Protein AF-A0A1Z9TLM0-F1 (afdb_monomer)

Mean predicted aligned error: 3.8 Å

Secondary structure (DSSP, 8-state):
---SEEEEE-S-TTSTTB--HHHHHHHTTS--TTPEEEEEEES--HHHHHHHTTS--SEEEEES--HHHHHHHHHHHT-EEEEEEEESSHHHHGGGGGGTTT-SEEEEEES-TTS-----GGGTTT---SSEEEE-SS--TTS-GGGGTTT-SEE--SGGGEETTEE-HHHHHHHHHHHHHHHH--

Foldseek 3Di:
DADQEDEAADPDPVAPRHDDLVRLQVVLVPPSPNHFYEYEEEPDDPVSCVSCLPGRGQEYEYHDDFQVVLQCSCVVSVHAYADEFADADLVSVVSVVRNQVRHQEYEYEHPDPRDQAAHPLVSQLPDDDPHFYEYGHNDALPDPVLVCVSRGPHYDDDPNQDDPNHGDPVSVVSSVVVVVVSVVVD

pLDDT: mean 92.65, std 7.66, range [53.06, 98.75]

Solvent-accessible surface area (backbone atoms only — not comparable to full-atom values): 10733 Å² total; per-residue (Å²): 119,83,62,63,66,47,80,40,37,61,67,43,79,86,30,96,70,43,41,56,69,75,58,42,62,57,59,70,68,52,85,56,82,88,33,37,37,28,41,32,32,58,56,69,50,74,66,58,47,66,76,48,70,85,53,89,56,56,30,38,30,42,30,84,68,54,53,72,59,51,42,52,48,35,68,74,69,73,45,44,29,30,41,43,40,61,30,89,52,66,72,45,57,59,54,56,73,70,33,65,93,57,42,62,27,42,31,42,29,26,76,36,98,77,46,83,33,63,54,74,66,72,70,48,44,81,68,86,72,97,56,51,36,30,37,43,31,55,47,49,71,84,53,72,65,71,71,42,63,74,49,33,79,37,83,49,72,62,73,46,30,42,54,97,88,38,81,31,68,68,47,47,52,53,43,39,50,50,54,50,53,59,66,70,79,108

Nearest PDB structures (foldseek):
  1nsj-assembly1_A-2  TM=8.760E-01  e=1.129E-09  Thermotoga maritima
  1dl3-assembly2_B  TM=8.610E-01  e=8.712E-10  Thermotoga maritima
  1lbm-assembly1_A  TM=8.619E-01  e=8.987E-09  Thermotoga maritima
  3gak-assembly1_A  TM=6.951E-01  e=2.349E+00  Giardia duodenalis
  5huo-assembly2_H-2  TM=5.409E-01  e=3.466E+00  Streptococcus pyogenes GA06023

Sequence (186 aa):
YPPEFIGFISNYKKSNRYVEINKLKKLLRIDKKKSKYVCVLVKPTSEDLEMIKKLPFDYYQIYDLNENEIKKIKEKYKIKIIMAITVKNKEDVLKYLNYRDTADIFLFDSKGYEKSMSFDHNLIKNLRTDIDIMLAGNIQIDDELDNYKEITDIIDISGGLETSGLKDISKINIFLNKIKLINNET

Structure (mmCIF, N/CA/C/O backbone):
data_AF-A0A1Z9TLM0-F1
#
_entry.id   AF-A0A1Z9TLM0-F1
#
loop_
_atom_site.group_PDB
_atom_site.id
_atom_site.type_symbol
_atom_site.label_atom_id
_atom_site.label_alt_id
_atom_site.label_comp_id
_atom_site.label_asym_id
_atom_site.label_entity_id
_atom_site.label_seq_id
_atom_site.pdbx_PDB_ins_code
_atom_site.Cartn_x
_atom_site.Cartn_y
_atom_site.Cartn_z
_atom_site.occupancy
_atom_site.B_iso_or_equiv
_atom_site.auth_seq_id
_atom_site.auth_comp_id
_atom_site.auth_asym_id
_atom_site.auth_atom_id
_atom_site.pdbx_PDB_model_num
ATOM 1 N N . TYR A 1 1 ? -17.264 -11.627 -3.542 1.00 83.69 1 TYR A N 1
ATOM 2 C CA . TYR A 1 1 ? -17.135 -10.178 -3.292 1.00 83.69 1 TYR A CA 1
ATOM 3 C C . TYR A 1 1 ? -15.755 -9.771 -3.788 1.00 83.69 1 TYR A C 1
ATOM 5 O O . TYR A 1 1 ? -14.838 -10.522 -3.482 1.00 83.69 1 TYR A O 1
ATOM 13 N N . PRO A 1 2 ? -15.586 -8.762 -4.661 1.00 90.25 2 PRO A N 1
ATOM 14 C CA . PRO A 1 2 ? -14.263 -8.405 -5.177 1.00 90.25 2 PRO A CA 1
ATOM 15 C C . PRO A 1 2 ? -13.470 -7.570 -4.156 1.00 90.25 2 PRO A C 1
ATOM 17 O O . PRO A 1 2 ? -14.091 -6.851 -3.376 1.00 90.25 2 PRO A O 1
ATOM 20 N N . PRO A 1 3 ? -12.126 -7.621 -4.173 1.00 94.44 3 PRO A N 1
ATOM 21 C CA . PRO A 1 3 ? -11.314 -6.664 -3.430 1.00 94.44 3 PRO A CA 1
ATOM 22 C C . PRO A 1 3 ? -11.443 -5.267 -4.046 1.00 94.44 3 PRO A C 1
ATOM 24 O O . PRO A 1 3 ? -11.648 -5.134 -5.256 1.00 94.44 3 PRO A O 1
ATOM 27 N N . GLU A 1 4 ? -11.281 -4.222 -3.243 1.00 96.25 4 GLU A N 1
ATOM 28 C CA . GLU A 1 4 ? -11.266 -2.850 -3.755 1.00 96.25 4 GLU A CA 1
ATOM 29 C C . GLU A 1 4 ? -9.928 -2.496 -4.409 1.00 96.25 4 GLU A C 1
ATOM 31 O O . GLU A 1 4 ? -9.912 -1.898 -5.481 1.00 96.25 4 GLU A O 1
ATOM 36 N N . PHE A 1 5 ? -8.814 -2.956 -3.840 1.00 98.12 5 PHE A N 1
ATOM 37 C CA . PHE A 1 5 ? -7.464 -2.729 -4.354 1.00 98.12 5 PHE A CA 1
ATOM 38 C C . PHE A 1 5 ? -6.759 -4.054 -4.662 1.00 98.12 5 PHE A C 1
ATOM 40 O O . PHE A 1 5 ? -6.970 -5.064 -3.993 1.00 98.12 5 PHE A O 1
ATOM 47 N N . ILE A 1 6 ? -5.908 -4.058 -5.689 1.00 97.75 6 ILE A N 1
ATOM 48 C CA . ILE A 1 6 ? -5.024 -5.177 -6.032 1.00 97.75 6 ILE A CA 1
ATOM 49 C C . ILE A 1 6 ? -3.614 -4.619 -6.247 1.00 97.75 6 ILE A C 1
ATOM 51 O O . ILE A 1 6 ? -3.373 -3.873 -7.200 1.00 97.75 6 ILE A O 1
ATOM 55 N N . GLY A 1 7 ? -2.692 -4.984 -5.355 1.00 97.56 7 GLY A N 1
ATOM 56 C CA . GLY A 1 7 ? -1.307 -4.513 -5.353 1.00 97.56 7 GLY A CA 1
ATOM 57 C C . GLY A 1 7 ? -0.343 -5.377 -6.168 1.00 97.56 7 GLY A C 1
ATOM 58 O O . GLY A 1 7 ? -0.386 -6.606 -6.119 1.00 97.56 7 GLY A O 1
ATOM 59 N N . PHE A 1 8 ? 0.577 -4.721 -6.878 1.00 97.69 8 PHE A N 1
ATOM 60 C CA . PHE A 1 8 ? 1.653 -5.351 -7.644 1.00 97.69 8 PHE A CA 1
ATOM 61 C C . PHE A 1 8 ? 3.015 -4.764 -7.255 1.00 97.69 8 PHE A C 1
ATOM 63 O O . PHE A 1 8 ? 3.313 -3.610 -7.570 1.00 97.69 8 PHE A O 1
ATOM 70 N N . ILE A 1 9 ? 3.875 -5.562 -6.617 1.00 96.38 9 ILE A N 1
ATOM 71 C CA . ILE A 1 9 ? 5.242 -5.149 -6.255 1.00 96.38 9 ILE A CA 1
ATOM 72 C C . ILE A 1 9 ? 6.111 -5.139 -7.510 1.00 96.38 9 ILE A C 1
ATOM 74 O O . ILE A 1 9 ? 6.434 -6.193 -8.056 1.00 96.38 9 ILE A O 1
ATOM 78 N N . SER A 1 10 ? 6.475 -3.939 -7.968 1.00 95.94 10 SER A N 1
ATOM 79 C CA . SER A 1 10 ? 6.933 -3.742 -9.353 1.00 95.94 10 SER A CA 1
ATOM 80 C C . SER A 1 10 ? 8.386 -3.284 -9.499 1.00 95.94 10 SER A C 1
ATOM 82 O O . SER A 1 10 ? 8.931 -3.395 -10.596 1.00 95.94 10 SER A O 1
ATOM 84 N N . ASN A 1 11 ? 9.051 -2.834 -8.427 1.00 95.75 11 ASN A N 1
ATOM 85 C CA . ASN A 1 11 ? 10.478 -2.462 -8.467 1.00 95.75 11 ASN A CA 1
ATOM 86 C C . ASN A 1 11 ? 11.337 -3.068 -7.334 1.00 95.75 11 ASN A C 1
ATOM 88 O O . ASN A 1 11 ? 12.554 -2.898 -7.321 1.00 95.75 11 ASN A O 1
ATOM 92 N N . TYR A 1 12 ? 10.742 -3.821 -6.402 1.00 94.56 12 TYR A N 1
ATOM 93 C CA . TYR A 1 12 ? 11.458 -4.375 -5.250 1.00 94.56 12 TYR A CA 1
ATOM 94 C C . TYR A 1 12 ? 11.769 -5.870 -5.411 1.00 94.56 12 TYR A C 1
ATOM 96 O O . TYR A 1 12 ? 11.071 -6.733 -4.880 1.00 94.56 12 TYR A O 1
ATOM 104 N N . LYS A 1 13 ? 12.855 -6.183 -6.133 1.00 93.62 13 LYS A N 1
ATOM 105 C CA . LYS A 1 13 ? 13.269 -7.563 -6.484 1.00 93.62 13 LYS A CA 1
ATOM 106 C C . LYS A 1 13 ? 13.568 -8.483 -5.294 1.00 93.62 13 LYS A C 1
ATOM 108 O O . LYS A 1 13 ? 13.587 -9.694 -5.463 1.00 93.62 13 LYS A O 1
ATOM 113 N N . LYS A 1 14 ? 13.826 -7.923 -4.106 1.00 91.62 14 LYS A N 1
ATOM 114 C CA . LYS A 1 14 ? 14.069 -8.700 -2.876 1.00 91.62 14 LYS A CA 1
ATOM 115 C C . LYS A 1 14 ? 12.798 -9.360 -2.334 1.00 91.62 14 LYS A C 1
ATOM 117 O O . LYS A 1 14 ? 12.896 -10.297 -1.551 1.00 91.62 14 LYS A O 1
ATOM 122 N N . SER A 1 15 ? 11.618 -8.878 -2.726 1.00 90.75 15 SER A N 1
ATOM 123 C CA . SER A 1 15 ? 10.356 -9.495 -2.325 1.00 90.75 15 SER A CA 1
ATOM 124 C C . SER A 1 15 ? 10.066 -10.740 -3.157 1.00 90.75 15 SER A C 1
ATOM 126 O O . SER A 1 15 ? 10.076 -10.689 -4.385 1.00 90.75 15 SER A O 1
ATOM 128 N N . ASN A 1 16 ? 9.664 -11.824 -2.492 1.00 90.06 16 ASN A N 1
ATOM 129 C CA . ASN A 1 16 ? 9.161 -13.041 -3.145 1.00 90.06 16 ASN A CA 1
ATOM 130 C C . ASN A 1 16 ? 7.888 -12.796 -3.979 1.00 90.06 16 ASN A C 1
ATOM 132 O O . ASN A 1 16 ? 7.501 -13.630 -4.792 1.00 90.06 16 ASN A O 1
ATOM 136 N N . ARG A 1 17 ? 7.229 -11.649 -3.773 1.00 92.81 17 ARG A N 1
ATOM 137 C CA . ARG A 1 17 ? 6.012 -11.223 -4.476 1.00 92.81 17 ARG A CA 1
ATOM 138 C C . ARG A 1 17 ? 6.306 -10.269 -5.637 1.00 92.81 17 ARG A C 1
ATOM 140 O O . ARG A 1 17 ? 5.370 -9.752 -6.244 1.00 92.81 17 ARG A O 1
ATOM 147 N N . TYR A 1 18 ? 7.582 -10.006 -5.926 1.00 95.31 18 TYR A N 1
ATOM 148 C CA . TYR A 1 18 ? 7.989 -9.177 -7.053 1.00 95.31 18 TYR A CA 1
ATOM 149 C C . TYR A 1 18 ? 7.427 -9.723 -8.371 1.00 95.3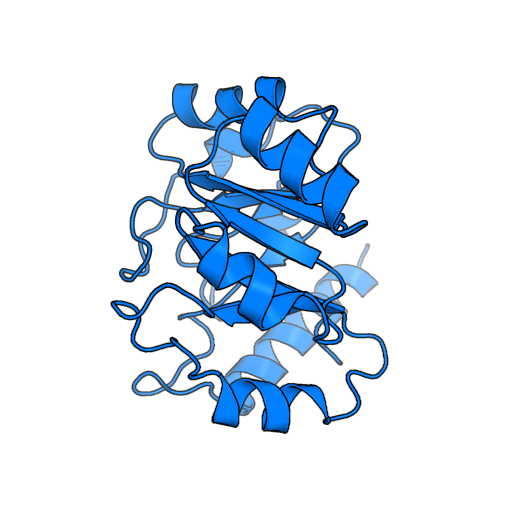1 18 TYR A C 1
ATOM 151 O O . TYR A 1 18 ? 7.506 -10.919 -8.661 1.00 95.31 18 TYR A O 1
ATOM 159 N N . VAL A 1 19 ? 6.867 -8.830 -9.187 1.00 95.69 19 VAL A N 1
ATOM 160 C CA . VAL A 1 19 ? 6.308 -9.169 -10.494 1.00 95.69 19 VAL A CA 1
ATOM 161 C C . VAL A 1 19 ? 7.150 -8.523 -11.586 1.00 95.69 19 VAL A C 1
ATOM 163 O O . VAL A 1 19 ? 7.164 -7.306 -11.748 1.00 95.69 19 VAL A O 1
ATOM 166 N N . GLU A 1 20 ? 7.815 -9.350 -12.390 1.00 96.19 20 GLU A N 1
ATOM 167 C CA . GLU A 1 20 ? 8.564 -8.874 -13.553 1.00 96.19 20 GLU A CA 1
ATOM 168 C C . GLU A 1 20 ? 7.670 -8.163 -14.575 1.00 96.19 20 GLU A C 1
ATOM 170 O O . GLU A 1 20 ? 6.532 -8.569 -14.820 1.00 96.19 20 GLU A O 1
ATOM 175 N N . ILE A 1 21 ? 8.224 -7.164 -15.267 1.00 95.12 21 ILE A N 1
ATOM 176 C CA . ILE A 1 21 ? 7.489 -6.279 -16.182 1.00 95.12 21 ILE A CA 1
ATOM 177 C C . ILE A 1 21 ? 6.672 -7.017 -17.256 1.00 95.12 21 ILE A C 1
ATOM 179 O O . ILE A 1 21 ? 5.550 -6.620 -17.574 1.00 95.12 21 ILE A O 1
ATOM 183 N N . ASN A 1 22 ? 7.191 -8.118 -17.806 1.00 96.00 22 ASN A N 1
ATOM 184 C CA . ASN A 1 22 ? 6.488 -8.893 -18.830 1.00 96.00 22 ASN A CA 1
ATOM 185 C C . ASN A 1 22 ? 5.283 -9.646 -18.253 1.00 96.00 22 ASN A C 1
ATOM 187 O O . ASN A 1 22 ? 4.236 -9.723 -18.897 1.00 96.00 22 ASN A O 1
ATOM 191 N N . LYS A 1 23 ? 5.410 -10.174 -17.030 1.00 96.81 23 LYS A N 1
ATOM 192 C CA . LYS A 1 23 ? 4.306 -10.808 -16.302 1.00 96.81 23 LYS A CA 1
ATOM 193 C C . LYS A 1 23 ? 3.294 -9.760 -15.847 1.00 96.81 23 LYS A C 1
ATOM 195 O O . LYS A 1 23 ? 2.097 -9.959 -16.033 1.00 96.81 23 LYS A O 1
ATOM 200 N N . LEU A 1 24 ? 3.773 -8.620 -15.357 1.00 96.94 24 LEU A N 1
ATOM 201 C CA . LEU A 1 24 ? 2.957 -7.485 -14.944 1.00 96.94 24 LEU A CA 1
ATOM 202 C C . LEU A 1 24 ? 2.054 -7.007 -16.089 1.00 96.94 24 LEU A C 1
ATOM 204 O O . LEU A 1 24 ? 0.839 -6.963 -15.937 1.00 96.94 24 LEU A O 1
ATOM 208 N N . LYS A 1 25 ? 2.617 -6.778 -17.283 1.00 96.69 25 LYS A N 1
ATOM 209 C CA . LYS A 1 25 ? 1.853 -6.407 -18.489 1.00 96.69 25 LYS A CA 1
ATOM 210 C C . LYS A 1 25 ? 0.765 -7.415 -18.861 1.00 96.69 25 LYS A C 1
ATOM 212 O O . LYS A 1 25 ? -0.252 -7.012 -19.413 1.00 96.6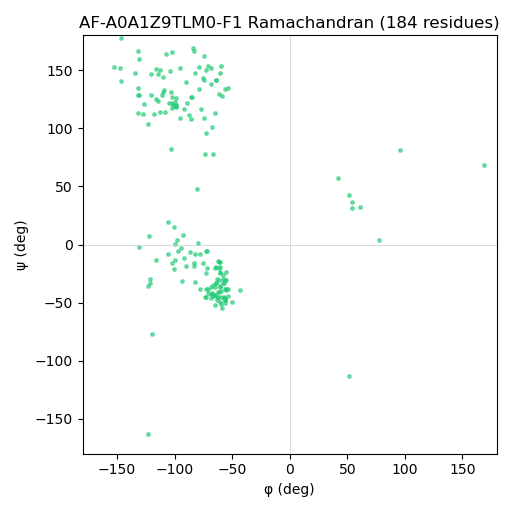9 25 LYS A O 1
ATOM 217 N N . LYS A 1 26 ? 0.971 -8.713 -18.607 1.00 97.50 26 LYS A N 1
ATOM 218 C CA . LYS A 1 26 ? -0.050 -9.745 -18.849 1.00 97.50 26 LYS A CA 1
ATOM 219 C C . LYS A 1 26 ? -1.164 -9.675 -17.807 1.00 97.50 26 LYS A C 1
ATOM 221 O O . LYS A 1 26 ? -2.328 -9.702 -18.186 1.00 97.50 26 LYS A O 1
ATOM 226 N N . LEU A 1 27 ? -0.812 -9.545 -16.527 1.00 97.00 27 LEU A N 1
ATOM 227 C CA . LEU A 1 27 ? -1.782 -9.455 -15.431 1.00 97.00 27 LEU A CA 1
ATOM 228 C C . LEU A 1 27 ? -2.672 -8.216 -15.558 1.00 97.00 27 LEU A C 1
ATOM 230 O O . LEU A 1 27 ? -3.879 -8.318 -15.394 1.00 97.00 27 LEU A O 1
ATOM 234 N N . LEU A 1 28 ? -2.099 -7.075 -15.944 1.00 97.25 28 LEU A N 1
ATOM 235 C CA . LEU A 1 28 ? -2.832 -5.812 -16.083 1.00 97.25 28 LEU A CA 1
ATOM 236 C C . LEU A 1 28 ? -3.782 -5.757 -17.294 1.00 97.25 28 LEU A C 1
ATOM 238 O O . LEU A 1 28 ? -4.501 -4.775 -17.451 1.00 97.25 28 LEU A O 1
ATOM 242 N N . ARG A 1 29 ? -3.788 -6.781 -18.161 1.00 96.31 29 ARG A N 1
ATOM 243 C CA . ARG A 1 29 ? -4.792 -6.930 -19.233 1.00 96.31 29 ARG A CA 1
ATOM 244 C C . ARG A 1 29 ? -6.085 -7.575 -18.743 1.00 96.31 29 ARG A C 1
ATOM 246 O O . ARG A 1 29 ? -7.072 -7.553 -19.471 1.00 96.31 29 ARG A O 1
ATOM 253 N N . ILE A 1 30 ? -6.061 -8.201 -17.568 1.00 95.62 30 ILE A N 1
ATOM 254 C CA . ILE A 1 30 ? -7.249 -8.799 -16.970 1.00 95.62 30 ILE A CA 1
ATOM 255 C C . ILE A 1 30 ? -8.192 -7.661 -16.571 1.00 95.62 30 ILE A C 1
ATOM 257 O O . ILE A 1 30 ? -7.753 -6.633 -16.060 1.00 95.62 30 ILE A O 1
ATOM 261 N N . ASP A 1 31 ? -9.489 -7.834 -16.818 1.00 92.44 31 ASP A N 1
ATOM 262 C CA . ASP A 1 31 ? -10.483 -6.857 -16.387 1.00 92.44 31 ASP A CA 1
ATOM 263 C C . ASP A 1 31 ? -10.532 -6.800 -14.852 1.00 92.44 31 ASP A C 1
ATOM 265 O O . ASP A 1 31 ? -10.932 -7.759 -14.182 1.00 92.44 31 ASP A O 1
ATOM 269 N N . LYS A 1 32 ? -10.122 -5.654 -14.299 1.00 92.75 32 LYS A N 1
ATOM 270 C CA . LYS A 1 32 ? -10.161 -5.361 -12.862 1.00 92.75 32 LYS A CA 1
ATOM 271 C C . LYS A 1 32 ? -11.570 -5.100 -12.335 1.00 92.75 32 LYS A C 1
ATOM 273 O O . LYS A 1 32 ? -11.751 -4.981 -11.126 1.00 92.75 32 LYS A O 1
ATOM 278 N N . LYS A 1 33 ? -12.582 -5.039 -13.206 1.00 92.44 33 LYS A N 1
ATOM 279 C CA . LYS A 1 33 ? -13.970 -4.711 -12.871 1.00 92.44 33 LYS A CA 1
ATOM 280 C C . LYS A 1 33 ? -14.026 -3.407 -12.069 1.00 92.44 33 LYS A C 1
ATOM 282 O O . LYS A 1 33 ? -13.710 -2.343 -12.589 1.00 92.44 33 LYS A O 1
ATOM 287 N N . LYS A 1 34 ? -14.423 -3.487 -10.796 1.00 92.19 34 LYS A N 1
ATOM 288 C CA . LYS A 1 34 ? -14.501 -2.341 -9.879 1.00 92.19 34 LYS A CA 1
ATOM 289 C C . LYS A 1 34 ? -13.220 -2.127 -9.064 1.00 92.19 34 LYS A C 1
ATOM 291 O O . LYS A 1 34 ? -13.090 -1.077 -8.446 1.00 92.19 34 LYS A O 1
ATOM 296 N N . SER A 1 35 ? -12.295 -3.087 -9.071 1.00 97.06 35 SER A N 1
ATOM 297 C CA . SER A 1 35 ? -11.044 -3.006 -8.322 1.00 97.06 35 SER A CA 1
ATOM 298 C C . SER A 1 35 ? -10.092 -1.972 -8.925 1.00 97.06 35 SER A C 1
ATOM 300 O O . SER A 1 35 ? -10.103 -1.700 -10.128 1.00 97.06 35 SER A O 1
ATOM 302 N N . LYS A 1 36 ? -9.223 -1.423 -8.083 1.00 98.31 36 LYS A N 1
ATOM 303 C CA . LYS A 1 36 ? -8.151 -0.500 -8.435 1.00 98.31 36 LYS A CA 1
ATOM 304 C C . LYS A 1 36 ? -6.818 -1.234 -8.438 1.00 98.31 36 LYS A C 1
ATOM 306 O O . LYS A 1 36 ? -6.486 -1.962 -7.507 1.00 98.31 36 LYS A O 1
ATOM 311 N N . TYR A 1 37 ? -6.048 -1.056 -9.500 1.00 98.50 37 TYR A N 1
ATOM 312 C CA . TYR A 1 37 ? -4.698 -1.585 -9.608 1.00 98.50 37 TYR A CA 1
ATOM 313 C C . TYR A 1 37 ? -3.707 -0.619 -8.970 1.00 98.50 37 TYR A C 1
ATOM 315 O O . TYR A 1 37 ? -3.652 0.558 -9.330 1.00 98.50 37 TYR A O 1
ATOM 323 N N . VAL A 1 38 ? -2.903 -1.145 -8.050 1.00 98.69 38 VAL A N 1
ATOM 324 C CA . VAL A 1 38 ? -1.909 -0.394 -7.283 1.00 98.69 38 VAL A CA 1
ATOM 325 C C . VAL A 1 38 ? -0.514 -0.874 -7.666 1.00 98.69 38 VAL A C 1
ATOM 327 O O . VAL A 1 38 ? -0.198 -2.060 -7.553 1.00 98.69 38 VAL A O 1
ATOM 330 N N . CYS A 1 39 ? 0.340 0.043 -8.111 1.00 98.44 39 CYS A N 1
ATOM 331 C CA . CYS A 1 39 ? 1.754 -0.245 -8.312 1.00 98.44 39 CYS A CA 1
ATOM 332 C C . CYS A 1 39 ? 2.511 0.007 -7.008 1.00 98.44 39 CYS A C 1
ATOM 334 O O . CYS A 1 39 ? 2.642 1.155 -6.591 1.00 98.44 39 CYS A O 1
ATOM 336 N N . VAL A 1 40 ? 3.020 -1.050 -6.378 1.00 98.06 40 VAL A N 1
ATOM 337 C CA . VAL A 1 40 ? 3.778 -0.958 -5.125 1.00 98.06 40 VAL A 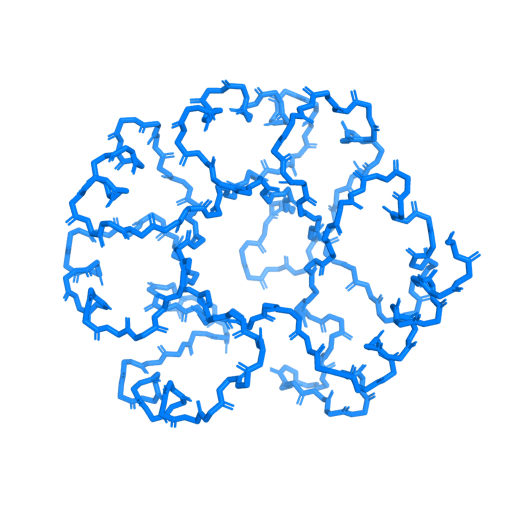CA 1
ATOM 338 C C . VAL A 1 40 ? 5.258 -0.760 -5.438 1.00 98.06 40 VAL A C 1
ATOM 340 O O . VAL A 1 40 ? 5.873 -1.571 -6.144 1.00 98.06 40 VAL A O 1
ATOM 343 N N . LEU A 1 41 ? 5.812 0.337 -4.922 1.00 97.69 41 LEU A N 1
ATOM 344 C CA . LEU A 1 41 ? 7.136 0.854 -5.237 1.00 97.69 41 LEU A CA 1
ATOM 345 C C . LEU A 1 41 ? 7.922 1.172 -3.962 1.00 97.69 41 LEU A C 1
ATOM 347 O O . LEU A 1 41 ? 7.461 1.921 -3.103 1.00 97.69 41 LEU A O 1
ATOM 351 N N . VAL A 1 42 ? 9.143 0.653 -3.864 1.00 96.00 42 VAL A N 1
ATOM 352 C CA . VAL A 1 42 ? 10.072 0.955 -2.767 1.00 96.00 42 VAL A CA 1
ATOM 353 C C . VAL A 1 42 ? 11.184 1.833 -3.316 1.00 96.00 42 VAL A C 1
ATOM 355 O O . VAL A 1 42 ? 11.937 1.375 -4.178 1.00 96.00 42 VAL A O 1
ATOM 358 N N . LYS A 1 43 ? 11.258 3.089 -2.855 1.00 96.00 43 LYS A N 1
ATOM 359 C CA . LYS A 1 43 ? 12.237 4.097 -3.293 1.00 96.00 43 LYS A CA 1
ATOM 360 C C . LYS A 1 43 ? 12.469 4.091 -4.823 1.00 96.00 43 LYS A C 1
ATOM 362 O O . LYS A 1 43 ? 13.594 3.848 -5.267 1.00 96.00 43 LYS A O 1
ATOM 367 N N . PRO A 1 44 ? 11.413 4.267 -5.643 1.00 97.38 44 PRO A N 1
ATOM 368 C CA . PRO A 1 44 ? 11.520 4.115 -7.088 1.00 97.38 44 PRO A CA 1
ATOM 369 C C . PRO A 1 44 ? 12.448 5.150 -7.718 1.00 97.38 44 PRO A C 1
ATOM 371 O O . PRO A 1 44 ? 12.441 6.325 -7.350 1.00 97.38 44 PRO A O 1
ATOM 374 N N . THR A 1 45 ? 13.216 4.712 -8.711 1.00 97.00 45 THR A N 1
ATOM 375 C CA . THR A 1 45 ? 14.020 5.605 -9.550 1.00 97.00 45 THR A CA 1
ATOM 376 C C . THR A 1 45 ? 13.182 6.198 -10.685 1.00 97.00 45 THR A C 1
ATOM 378 O O . THR A 1 45 ? 12.073 5.745 -10.981 1.00 97.00 45 THR A O 1
ATOM 381 N N . SER A 1 46 ? 13.727 7.196 -11.387 1.00 96.06 46 SER A N 1
ATOM 382 C CA . SER A 1 46 ? 13.115 7.697 -12.623 1.00 96.06 46 SER A CA 1
ATOM 383 C C . SER A 1 46 ? 12.907 6.584 -13.655 1.00 96.06 46 SER A C 1
ATOM 385 O O . SER A 1 46 ? 11.876 6.565 -14.317 1.00 96.06 46 SER A O 1
ATOM 387 N N . GLU A 1 47 ? 13.842 5.640 -13.770 1.00 96.94 47 GLU A N 1
ATOM 388 C CA . GLU A 1 47 ? 13.754 4.516 -14.711 1.00 96.94 47 GLU A CA 1
ATOM 389 C C . GLU A 1 47 ? 12.601 3.570 -14.357 1.00 96.94 47 GLU A C 1
ATOM 391 O O . GLU A 1 47 ? 11.822 3.200 -15.240 1.00 96.94 47 GLU A O 1
ATOM 396 N N . ASP A 1 48 ? 12.434 3.251 -13.067 1.00 96.94 48 ASP A N 1
ATOM 397 C CA . ASP A 1 48 ? 11.316 2.434 -12.578 1.00 96.94 48 ASP A CA 1
ATOM 398 C C . ASP A 1 48 ? 9.974 3.057 -12.978 1.00 96.94 48 ASP A C 1
ATOM 400 O O . ASP A 1 48 ? 9.099 2.384 -13.525 1.00 96.94 48 ASP A O 1
ATOM 404 N N . LEU A 1 49 ? 9.830 4.364 -12.743 1.00 97.75 49 LEU A N 1
ATOM 405 C CA . LEU A 1 49 ? 8.605 5.113 -13.016 1.00 97.75 49 LEU A CA 1
ATOM 406 C C .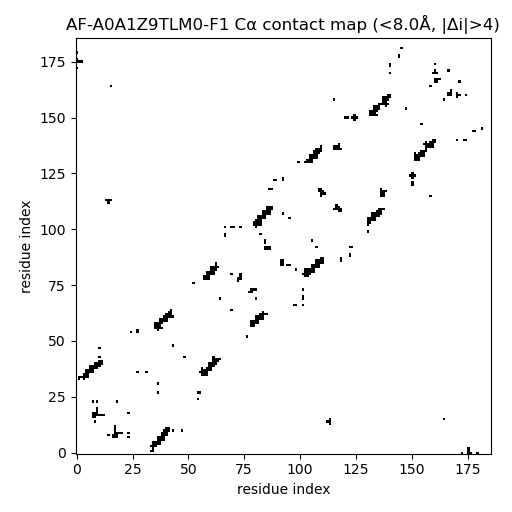 LEU A 1 49 ? 8.323 5.216 -14.520 1.00 97.75 49 LEU A C 1
ATOM 408 O O . LEU A 1 49 ? 7.185 5.035 -14.954 1.00 97.75 49 LEU A O 1
ATOM 412 N N . GLU A 1 50 ? 9.351 5.460 -15.334 1.00 97.31 50 GLU A N 1
ATOM 413 C CA . GLU A 1 50 ? 9.229 5.519 -16.794 1.00 97.31 50 GLU A CA 1
ATOM 414 C C . GLU A 1 50 ? 8.820 4.167 -17.400 1.00 97.31 50 GLU A C 1
ATOM 416 O O . GLU A 1 50 ? 8.060 4.133 -18.373 1.00 97.31 50 GLU A O 1
ATOM 421 N N . MET A 1 51 ? 9.256 3.053 -16.804 1.00 95.69 51 MET A N 1
ATOM 422 C CA . MET A 1 51 ? 8.882 1.703 -17.229 1.00 95.69 51 MET A CA 1
ATOM 423 C C . MET A 1 51 ? 7.388 1.410 -17.012 1.00 95.69 51 MET A C 1
ATOM 425 O O . MET A 1 51 ? 6.775 0.708 -17.825 1.00 95.69 51 MET A O 1
ATOM 429 N N . ILE A 1 52 ? 6.793 1.947 -15.942 1.00 96.69 52 ILE A N 1
ATOM 430 C CA . ILE A 1 52 ? 5.397 1.676 -15.567 1.00 96.69 52 ILE A CA 1
ATOM 431 C C . ILE A 1 52 ? 4.405 2.765 -15.990 1.00 96.69 52 ILE A C 1
ATOM 433 O O . ILE A 1 52 ? 3.208 2.499 -15.992 1.00 96.69 52 ILE A O 1
ATOM 437 N N . LYS A 1 53 ? 4.857 3.960 -16.398 1.00 96.00 53 LYS A N 1
ATOM 438 C CA . LYS A 1 53 ? 3.992 5.143 -16.610 1.00 96.00 53 LYS A CA 1
ATOM 439 C C . LYS A 1 53 ? 2.809 4.961 -17.569 1.00 96.00 53 LYS A C 1
ATOM 441 O O . LYS A 1 53 ? 1.871 5.744 -17.530 1.00 96.00 53 LYS A O 1
ATOM 446 N N . LYS A 1 54 ? 2.887 3.998 -18.495 1.00 95.38 54 LYS A N 1
ATOM 447 C CA . LYS A 1 54 ? 1.826 3.708 -19.483 1.00 95.38 54 LYS A CA 1
ATOM 448 C C . LYS A 1 54 ? 0.946 2.521 -19.083 1.00 95.38 54 LYS A C 1
ATOM 450 O O . LYS A 1 54 ? 0.087 2.114 -19.861 1.00 95.38 54 LYS A O 1
ATOM 455 N N . LEU A 1 55 ? 1.210 1.905 -17.935 1.00 97.19 55 LEU A N 1
ATOM 456 C CA . LEU A 1 55 ? 0.439 0.776 -17.432 1.00 97.19 55 LEU A CA 1
ATOM 457 C C . LEU A 1 55 ? -0.823 1.285 -16.716 1.00 97.19 55 LEU A C 1
ATOM 459 O O . LEU A 1 55 ? -0.784 2.365 -16.131 1.00 97.19 55 LEU A O 1
ATOM 463 N N . PRO A 1 56 ? -1.940 0.534 -16.752 1.00 96.88 56 PRO A N 1
ATOM 464 C CA . PRO A 1 56 ? -3.256 1.006 -16.306 1.00 96.88 56 PRO A CA 1
ATOM 465 C C . PRO A 1 56 ? -3.437 0.953 -14.776 1.00 96.88 56 PRO A C 1
ATOM 467 O O . PRO A 1 56 ? -4.441 0.439 -14.270 1.00 96.88 56 PRO A O 1
ATOM 470 N N . PHE A 1 57 ? -2.446 1.453 -14.040 1.00 98.19 57 PHE A N 1
ATOM 471 C CA . PHE A 1 57 ? -2.518 1.626 -12.596 1.00 98.19 57 PHE A CA 1
ATOM 472 C C . PHE A 1 57 ? -3.394 2.825 -12.242 1.00 98.19 57 PHE A C 1
ATOM 474 O O . PHE A 1 57 ? -3.372 3.841 -12.931 1.00 98.19 57 PHE A O 1
ATOM 481 N N . ASP A 1 58 ? -4.154 2.701 -11.158 1.00 98.44 58 ASP A N 1
ATOM 482 C CA . ASP A 1 58 ? -4.939 3.805 -10.601 1.00 98.44 58 ASP A CA 1
ATOM 483 C C . ASP A 1 58 ? -4.155 4.547 -9.511 1.00 98.44 58 ASP A C 1
ATOM 485 O O . ASP A 1 58 ? -4.319 5.755 -9.349 1.00 98.44 58 ASP A O 1
ATOM 489 N N . TYR A 1 59 ? -3.291 3.823 -8.788 1.00 98.75 59 TYR A N 1
ATOM 490 C CA . TYR A 1 59 ? -2.480 4.354 -7.696 1.00 98.75 59 TYR A CA 1
ATOM 491 C C . TYR A 1 59 ? -1.033 3.879 -7.787 1.00 98.75 59 TYR A C 1
ATOM 493 O O . TYR A 1 59 ? -0.762 2.733 -8.164 1.00 98.75 59 TYR A O 1
ATOM 501 N N . TYR A 1 60 ? -0.113 4.732 -7.343 1.00 98.69 60 TYR A N 1
ATOM 502 C CA . TYR A 1 60 ? 1.222 4.325 -6.917 1.00 98.69 60 TYR A CA 1
ATOM 503 C C . TYR A 1 60 ? 1.278 4.303 -5.392 1.00 98.69 60 TYR A C 1
ATOM 505 O O . TYR A 1 60 ? 1.053 5.324 -4.748 1.00 98.69 60 TYR A O 1
ATOM 513 N N . GLN A 1 61 ? 1.598 3.143 -4.825 1.00 98.62 61 GLN A N 1
ATOM 514 C CA . GLN A 1 61 ? 1.929 2.997 -3.412 1.00 98.62 61 GLN A CA 1
ATOM 515 C C . GLN A 1 61 ? 3.434 3.131 -3.252 1.00 98.62 61 GLN A C 1
ATOM 517 O O . GLN A 1 61 ? 4.180 2.329 -3.814 1.00 98.62 61 GLN A O 1
ATOM 522 N N . ILE A 1 62 ? 3.879 4.152 -2.526 1.00 98.12 62 ILE A N 1
ATOM 523 C CA . ILE A 1 62 ? 5.291 4.533 -2.483 1.00 98.12 62 ILE A CA 1
ATOM 524 C C . ILE A 1 62 ? 5.810 4.465 -1.054 1.00 98.12 62 ILE A C 1
ATOM 526 O O . ILE A 1 62 ? 5.242 5.076 -0.155 1.00 98.12 62 ILE A O 1
ATOM 530 N N . TYR A 1 63 ? 6.926 3.760 -0.880 1.00 95.69 63 TYR A N 1
ATOM 531 C CA . TYR A 1 63 ? 7.735 3.771 0.335 1.00 95.69 63 TYR A CA 1
ATOM 532 C C . TYR A 1 63 ? 9.003 4.615 0.135 1.00 95.69 63 TYR A C 1
ATOM 534 O O . TYR A 1 63 ? 9.582 4.638 -0.956 1.00 95.69 63 TYR A O 1
ATOM 542 N N . ASP A 1 64 ? 9.478 5.222 1.224 1.00 92.50 64 ASP A N 1
ATOM 543 C CA . ASP A 1 64 ? 10.821 5.807 1.377 1.00 92.50 64 ASP A CA 1
ATOM 544 C C . ASP A 1 64 ? 11.198 6.960 0.427 1.00 92.50 64 ASP A C 1
ATOM 546 O O . ASP A 1 64 ? 12.375 7.117 0.090 1.00 92.50 64 ASP A O 1
ATOM 550 N N . LEU A 1 65 ? 10.231 7.788 0.025 1.00 95.69 65 LEU A N 1
ATOM 551 C CA . LEU A 1 65 ? 10.482 9.072 -0.642 1.00 95.69 65 LEU A CA 1
ATOM 552 C C . LEU A 1 65 ? 9.972 10.234 0.211 1.00 95.69 65 LEU A C 1
ATOM 554 O O . LEU A 1 65 ? 9.021 10.073 0.972 1.00 95.69 65 LEU A O 1
ATOM 558 N N . ASN A 1 66 ? 10.601 11.403 0.076 1.00 95.00 66 ASN A N 1
ATOM 559 C CA . ASN A 1 66 ? 10.150 12.618 0.757 1.00 95.00 66 ASN A CA 1
ATOM 560 C C . ASN A 1 66 ? 9.021 13.333 -0.007 1.00 95.00 66 ASN A C 1
ATOM 562 O O . ASN A 1 66 ? 8.771 13.061 -1.181 1.00 95.00 66 ASN A O 1
ATOM 566 N N . GLU A 1 67 ? 8.359 14.287 0.649 1.00 94.69 67 GLU A N 1
ATOM 567 C CA . GLU A 1 67 ? 7.201 15.012 0.105 1.00 94.69 67 GLU A CA 1
ATOM 568 C C . GLU A 1 67 ? 7.477 15.649 -1.268 1.00 94.69 67 GLU A C 1
ATOM 570 O O . GLU A 1 67 ? 6.682 15.504 -2.196 1.00 94.69 67 GLU A O 1
ATOM 575 N N . ASN A 1 68 ? 8.633 16.297 -1.441 1.00 96.38 68 ASN A N 1
ATOM 576 C CA . ASN A 1 68 ? 8.987 16.952 -2.702 1.00 96.38 68 ASN A CA 1
ATOM 577 C C . ASN A 1 68 ? 9.157 15.947 -3.849 1.00 96.38 68 ASN A C 1
ATOM 579 O O . ASN A 1 68 ? 8.823 16.247 -4.998 1.00 96.38 68 ASN A O 1
ATOM 583 N N . GLU A 1 69 ? 9.695 14.762 -3.564 1.00 97.31 69 GLU A N 1
ATOM 584 C CA . GLU A 1 69 ? 9.816 13.683 -4.546 1.00 97.31 69 GLU A CA 1
ATOM 585 C C . GLU A 1 69 ? 8.438 13.128 -4.922 1.00 97.31 69 GLU A C 1
ATOM 587 O O . GLU A 1 69 ? 8.132 13.006 -6.109 1.00 97.31 69 GLU A O 1
ATOM 592 N N . ILE A 1 70 ? 7.578 12.874 -3.931 1.00 97.44 70 ILE A N 1
ATOM 593 C CA . ILE A 1 70 ? 6.202 12.410 -4.150 1.00 97.44 70 ILE A CA 1
ATOM 594 C C . ILE A 1 70 ? 5.406 13.422 -4.979 1.00 97.44 70 ILE A C 1
ATOM 596 O O . ILE A 1 70 ? 4.755 13.042 -5.955 1.00 97.44 70 ILE A O 1
ATOM 600 N N . LYS A 1 71 ? 5.505 14.715 -4.652 1.00 97.25 71 LYS A N 1
ATOM 601 C CA . LYS A 1 71 ? 4.837 15.794 -5.384 1.00 97.25 71 LYS A CA 1
ATOM 602 C C . LYS A 1 71 ? 5.214 15.788 -6.864 1.00 97.25 71 LYS A C 1
ATOM 604 O O . LYS A 1 71 ? 4.333 15.787 -7.723 1.00 97.25 71 LYS A O 1
ATOM 609 N N . LYS A 1 72 ? 6.511 15.675 -7.176 1.00 97.62 72 LYS A N 1
ATOM 610 C CA . LYS A 1 72 ? 6.999 15.569 -8.562 1.00 97.62 72 LYS A CA 1
ATOM 611 C C . LYS A 1 72 ? 6.424 14.351 -9.285 1.00 97.62 72 LYS A C 1
ATOM 613 O O . LYS A 1 72 ? 6.077 14.453 -10.460 1.00 97.62 72 LYS A O 1
ATOM 618 N N . ILE A 1 73 ? 6.312 13.205 -8.608 1.00 97.75 73 ILE A N 1
ATOM 619 C CA . ILE A 1 73 ? 5.718 11.987 -9.180 1.00 97.75 73 ILE A CA 1
ATOM 620 C C . ILE A 1 73 ? 4.231 12.215 -9.483 1.00 97.75 73 ILE A C 1
ATOM 622 O O . ILE A 1 73 ? 3.805 12.003 -10.622 1.00 97.75 73 ILE A O 1
ATOM 626 N N . LYS A 1 74 ? 3.456 12.702 -8.506 1.00 96.81 74 LYS A N 1
ATOM 627 C CA . LYS A 1 74 ? 2.019 12.987 -8.653 1.00 96.81 74 LYS A CA 1
ATOM 628 C C . LYS A 1 74 ? 1.760 13.963 -9.803 1.00 96.81 74 LYS A C 1
ATOM 630 O O . LYS A 1 74 ? 0.927 13.703 -10.671 1.00 96.81 74 LYS A O 1
ATOM 635 N N . GLU A 1 75 ? 2.530 15.047 -9.875 1.00 96.62 75 GLU A N 1
ATOM 636 C CA . GLU A 1 75 ? 2.397 16.072 -10.912 1.00 96.62 75 GLU A CA 1
ATOM 637 C C . GLU A 1 75 ? 2.797 15.582 -12.306 1.00 96.62 75 GLU A C 1
ATOM 639 O O . GLU A 1 75 ? 2.096 15.895 -13.274 1.00 96.62 75 GLU A O 1
ATOM 644 N N . LYS A 1 76 ? 3.900 14.832 -12.422 1.00 97.56 76 LYS A N 1
ATOM 645 C CA . LYS A 1 76 ? 4.434 14.364 -13.708 1.00 97.56 76 LYS A CA 1
ATOM 646 C C . LYS A 1 76 ? 3.581 13.258 -14.319 1.00 97.56 76 LYS A C 1
ATOM 648 O O . LYS A 1 76 ? 3.316 13.290 -15.518 1.00 97.56 76 LYS A O 1
ATOM 653 N N . TYR A 1 77 ? 3.175 12.278 -13.514 1.00 97.31 77 TYR A N 1
ATOM 654 C CA . TYR A 1 77 ? 2.469 11.090 -14.008 1.00 97.31 77 TYR A CA 1
ATOM 655 C C . TYR A 1 77 ? 0.949 11.184 -13.867 1.00 97.31 77 TYR A C 1
ATOM 657 O O . TYR A 1 77 ? 0.256 10.309 -14.376 1.00 97.31 77 TYR A O 1
ATOM 665 N N . LYS A 1 78 ? 0.431 12.241 -13.218 1.00 97.25 78 LYS A N 1
ATOM 666 C CA . LYS A 1 78 ? -1.009 12.461 -12.990 1.00 97.25 78 LYS A CA 1
ATOM 667 C C . LYS A 1 78 ? -1.685 11.237 -12.358 1.00 97.25 78 LYS A C 1
ATOM 669 O O . LYS A 1 78 ? -2.770 10.833 -12.765 1.00 97.25 78 LYS A O 1
ATOM 674 N N . ILE A 1 79 ? -1.009 10.645 -11.376 1.00 97.94 79 ILE A N 1
ATOM 675 C CA . ILE A 1 79 ? -1.407 9.407 -10.701 1.00 97.94 79 ILE A CA 1
ATOM 676 C C . ILE A 1 79 ? -1.742 9.693 -9.238 1.00 97.94 79 ILE A C 1
ATOM 678 O O . ILE A 1 79 ? -1.120 10.561 -8.625 1.00 97.94 79 ILE A O 1
ATOM 682 N N . LYS A 1 80 ? -2.699 8.954 -8.674 1.00 98.50 80 LYS A N 1
ATOM 683 C CA . LYS A 1 80 ? -2.972 9.003 -7.237 1.00 98.50 80 LYS A CA 1
ATOM 684 C C . LYS A 1 80 ? -1.867 8.308 -6.439 1.00 98.50 80 LYS A C 1
ATOM 686 O O . LYS A 1 80 ? -1.245 7.359 -6.924 1.00 98.50 80 LYS A O 1
ATOM 691 N N . ILE A 1 81 ? -1.640 8.761 -5.214 1.00 98.62 81 ILE A N 1
ATOM 692 C CA . ILE A 1 81 ? -0.578 8.298 -4.326 1.00 98.62 81 ILE A CA 1
ATOM 693 C C . ILE A 1 81 ? -1.175 7.639 -3.085 1.00 98.62 81 ILE A C 1
ATOM 695 O O . ILE A 1 81 ? -1.940 8.257 -2.350 1.00 98.62 81 ILE A O 1
ATOM 699 N N . ILE A 1 82 ? -0.758 6.402 -2.822 1.00 98.75 82 ILE A N 1
ATOM 700 C CA . ILE A 1 82 ? -0.860 5.781 -1.499 1.00 98.75 82 ILE A CA 1
ATOM 701 C C . ILE A 1 82 ? 0.494 5.999 -0.821 1.00 98.75 82 ILE A C 1
ATOM 703 O O . ILE A 1 82 ? 1.507 5.427 -1.236 1.00 98.75 82 ILE A O 1
ATOM 707 N N . MET A 1 83 ? 0.540 6.868 0.184 1.00 98.00 83 MET A N 1
ATOM 708 C CA . MET A 1 83 ? 1.776 7.163 0.902 1.00 98.00 83 MET A CA 1
ATOM 709 C C . MET A 1 83 ? 1.967 6.135 2.014 1.00 98.00 83 MET A C 1
ATOM 711 O O . MET A 1 83 ? 1.243 6.157 3.008 1.00 98.00 83 MET A O 1
ATOM 715 N N . ALA A 1 84 ? 2.934 5.233 1.843 1.00 97.19 84 ALA A N 1
ATOM 716 C CA . ALA A 1 84 ? 3.236 4.210 2.831 1.00 97.19 84 ALA A CA 1
ATOM 717 C C . ALA A 1 84 ? 4.189 4.726 3.921 1.00 97.19 84 ALA A C 1
ATOM 719 O O . ALA A 1 84 ? 5.276 5.241 3.647 1.00 97.19 84 ALA A O 1
ATOM 720 N N . ILE A 1 85 ? 3.777 4.559 5.174 1.00 95.69 85 ILE A N 1
ATOM 721 C CA . ILE A 1 85 ? 4.463 5.004 6.381 1.00 95.69 85 ILE A CA 1
ATOM 722 C C . ILE A 1 85 ? 4.804 3.769 7.202 1.00 95.69 85 ILE A C 1
ATOM 724 O O . ILE A 1 85 ? 3.938 3.091 7.750 1.00 95.69 85 ILE A O 1
ATOM 728 N N . THR A 1 86 ? 6.100 3.494 7.300 1.00 93.94 86 THR A N 1
ATOM 729 C CA . THR A 1 86 ? 6.622 2.397 8.110 1.00 93.94 86 THR A CA 1
ATOM 730 C C . THR A 1 86 ? 6.610 2.779 9.589 1.00 93.94 86 THR A C 1
ATOM 732 O O . THR A 1 86 ? 7.349 3.677 9.997 1.00 93.94 86 THR A O 1
ATOM 735 N N . VAL A 1 87 ? 5.827 2.068 10.398 1.00 93.12 87 VAL A N 1
ATOM 736 C CA . VAL A 1 87 ? 5.610 2.336 11.823 1.00 93.12 87 VAL A CA 1
ATOM 737 C C . VAL A 1 87 ? 6.420 1.382 12.696 1.00 93.12 87 VAL A C 1
ATOM 739 O O . VAL A 1 87 ? 6.327 0.159 12.581 1.00 93.12 87 VAL A O 1
ATOM 742 N N . LYS A 1 88 ? 7.202 1.943 13.621 1.00 89.06 88 LYS A N 1
ATOM 743 C CA . LYS A 1 88 ? 7.759 1.214 14.775 1.00 89.06 88 LYS A CA 1
ATOM 744 C C . LYS A 1 88 ? 7.341 1.826 16.100 1.00 89.06 88 LYS A C 1
ATOM 746 O O . LYS A 1 88 ? 7.297 1.132 17.108 1.00 89.06 88 LYS A O 1
ATOM 751 N N . ASN A 1 89 ? 7.105 3.130 16.108 1.00 89.81 89 ASN A N 1
ATOM 752 C CA . ASN A 1 89 ? 6.720 3.886 17.285 1.00 89.81 89 ASN A CA 1
ATOM 753 C C . ASN A 1 89 ? 5.780 5.035 16.891 1.00 89.81 89 ASN A C 1
ATOM 755 O O . ASN A 1 89 ? 5.486 5.260 15.716 1.00 89.81 89 ASN A O 1
ATOM 759 N N . LYS A 1 90 ? 5.313 5.782 17.891 1.00 90.19 90 LYS A N 1
ATOM 760 C CA . LYS A 1 90 ? 4.388 6.902 17.691 1.00 90.19 90 LYS A CA 1
ATOM 761 C C . LYS A 1 90 ? 4.979 8.050 16.860 1.00 90.19 90 LYS A C 1
ATOM 763 O O . LYS A 1 90 ? 4.235 8.738 16.172 1.00 90.19 90 LYS A O 1
ATOM 768 N N . GLU A 1 91 ? 6.292 8.263 16.902 1.00 92.62 91 GLU A N 1
ATOM 769 C CA . GLU A 1 91 ? 6.953 9.318 16.119 1.00 92.62 91 GLU A CA 1
ATOM 770 C C . GLU A 1 91 ? 6.912 9.011 14.619 1.00 92.62 91 GLU A C 1
ATOM 772 O O . GLU A 1 91 ? 6.716 9.914 13.809 1.00 92.62 91 GLU A O 1
ATOM 777 N N . ASP A 1 92 ? 7.035 7.733 14.244 1.00 93.69 92 ASP A N 1
ATOM 778 C CA . ASP A 1 92 ? 6.884 7.304 12.855 1.00 93.69 92 ASP A CA 1
ATOM 779 C C . ASP A 1 92 ? 5.483 7.610 12.321 1.00 93.69 92 ASP A C 1
ATOM 781 O O . ASP A 1 92 ? 5.357 8.095 11.197 1.00 93.69 92 ASP A O 1
ATOM 785 N N . VAL A 1 93 ? 4.448 7.391 13.140 1.00 94.00 93 VAL A N 1
ATOM 786 C CA . VAL A 1 93 ? 3.058 7.687 12.770 1.00 94.00 93 VAL A CA 1
ATOM 787 C C . VAL A 1 93 ? 2.910 9.154 12.382 1.00 94.00 93 VAL A C 1
ATOM 789 O O . VAL A 1 93 ? 2.346 9.433 11.332 1.00 94.00 93 VAL A O 1
ATOM 792 N N . LEU A 1 94 ? 3.482 10.088 13.155 1.00 94.50 94 LEU A N 1
ATOM 793 C CA . LEU A 1 94 ? 3.371 11.538 12.923 1.00 94.50 94 LEU A CA 1
ATOM 794 C C . LEU A 1 94 ? 3.940 12.008 11.575 1.00 94.50 94 LEU A C 1
ATOM 796 O O . LEU A 1 94 ? 3.611 13.109 11.134 1.00 94.50 94 LEU A O 1
ATOM 800 N N . LYS A 1 95 ? 4.737 11.187 10.882 1.00 94.12 95 LYS A N 1
ATOM 801 C CA . LYS A 1 95 ? 5.279 11.523 9.558 1.00 94.12 95 LYS A CA 1
ATOM 802 C C . LYS A 1 95 ? 4.193 11.766 8.513 1.00 94.12 95 LYS A C 1
ATOM 804 O O . LYS A 1 95 ? 4.463 12.504 7.571 1.00 94.12 95 LYS A O 1
ATOM 809 N N . TYR A 1 96 ? 2.984 11.218 8.685 1.00 95.12 96 TYR A N 1
ATOM 810 C CA . TYR A 1 96 ? 1.861 11.446 7.762 1.00 95.12 96 TYR A CA 1
ATOM 811 C C . TYR A 1 96 ? 1.535 12.934 7.575 1.00 95.12 96 TYR A C 1
ATOM 813 O O . TYR A 1 96 ? 1.142 13.349 6.487 1.00 95.12 96 TYR A O 1
ATOM 821 N N . LEU A 1 97 ? 1.774 13.752 8.610 1.00 94.88 97 LEU A N 1
ATOM 822 C CA . LEU A 1 97 ? 1.503 15.189 8.593 1.00 94.88 97 LEU A CA 1
ATOM 823 C C . LEU A 1 97 ? 2.248 15.910 7.461 1.00 94.88 97 LEU A C 1
ATOM 825 O O . LEU A 1 97 ? 1.721 16.894 6.949 1.00 94.88 97 LEU A O 1
ATOM 829 N N . ASN A 1 98 ? 3.420 15.399 7.062 1.00 95.25 98 ASN A N 1
ATOM 830 C CA . ASN A 1 98 ? 4.272 15.955 6.006 1.00 95.25 98 ASN A CA 1
ATOM 831 C C . ASN A 1 98 ? 3.775 15.638 4.590 1.00 95.25 98 ASN A C 1
ATOM 833 O O . ASN A 1 98 ? 4.358 16.102 3.624 1.00 95.25 98 ASN A O 1
ATOM 837 N N . TYR A 1 99 ? 2.761 14.788 4.444 1.00 96.06 99 TYR A N 1
ATOM 838 C CA . TYR A 1 99 ? 2.327 14.286 3.140 1.00 96.06 99 TYR A CA 1
ATOM 839 C C . TYR A 1 99 ? 0.855 14.596 2.852 1.00 96.06 99 TYR A C 1
ATOM 841 O O . TYR A 1 99 ? 0.333 14.133 1.841 1.00 96.06 99 TYR A O 1
ATOM 849 N N . ARG A 1 100 ? 0.183 15.387 3.700 1.00 93.50 100 ARG A N 1
ATOM 850 C CA . ARG A 1 100 ? -1.256 15.692 3.577 1.00 93.50 100 ARG A CA 1
ATOM 851 C C . ARG A 1 100 ? -1.639 16.335 2.245 1.00 93.50 100 ARG A C 1
ATOM 853 O O . ARG A 1 100 ? -2.679 16.003 1.700 1.00 93.50 100 ARG A O 1
ATOM 860 N N . ASP A 1 101 ? -0.760 17.144 1.663 1.00 92.62 101 ASP A N 1
ATOM 861 C CA . ASP A 1 101 ? -1.035 17.801 0.379 1.00 92.62 101 ASP A CA 1
ATOM 862 C C . ASP A 1 101 ? -0.753 16.900 -0.840 1.00 92.62 101 ASP A C 1
ATOM 864 O O . ASP A 1 101 ? -1.049 17.262 -1.983 1.00 92.62 101 ASP A O 1
ATOM 868 N N . THR A 1 102 ? -0.147 15.725 -0.632 1.00 95.25 102 THR A N 1
ATOM 869 C CA . THR A 1 102 ? 0.315 14.850 -1.722 1.00 95.25 102 THR A CA 1
ATOM 870 C C . THR A 1 102 ? -0.308 13.459 -1.704 1.00 95.25 102 THR A C 1
ATOM 872 O O . THR A 1 102 ? -0.553 12.905 -2.779 1.00 95.25 102 THR A O 1
ATOM 875 N N . ALA A 1 103 ? -0.604 12.900 -0.536 1.00 97.12 103 ALA A N 1
ATOM 876 C CA . ALA A 1 103 ? -1.235 11.597 -0.403 1.00 97.12 103 ALA A CA 1
ATOM 877 C C . ALA A 1 103 ? -2.725 11.660 -0.765 1.00 97.12 103 ALA A C 1
ATOM 879 O O . ALA A 1 103 ? -3.412 12.625 -0.454 1.00 97.12 103 ALA A O 1
ATOM 880 N N . ASP A 1 104 ? -3.215 10.617 -1.430 1.00 98.25 104 ASP A N 1
ATOM 881 C CA . ASP A 1 104 ? -4.649 10.366 -1.595 1.00 98.25 104 ASP A CA 1
ATOM 882 C C . ASP A 1 104 ? -5.142 9.303 -0.597 1.00 98.25 104 ASP A C 1
ATOM 884 O O . ASP A 1 104 ? -6.334 9.238 -0.334 1.00 98.25 104 ASP A O 1
ATOM 888 N N . ILE A 1 105 ? -4.232 8.473 -0.064 1.00 98.56 105 ILE A N 1
ATOM 889 C CA . ILE A 1 105 ? -4.456 7.482 1.004 1.00 98.56 105 ILE A CA 1
ATOM 890 C C . ILE A 1 105 ? -3.171 7.390 1.842 1.00 98.56 105 ILE A C 1
ATOM 892 O O . ILE A 1 105 ? -2.069 7.388 1.276 1.00 98.56 105 ILE A O 1
ATOM 896 N N . PHE A 1 106 ? -3.288 7.259 3.165 1.00 98.19 106 PHE A N 1
ATOM 897 C CA . PHE A 1 106 ? -2.165 6.918 4.045 1.00 98.19 106 PHE A CA 1
ATOM 898 C C . PHE A 1 106 ? -2.157 5.434 4.379 1.00 98.19 106 PHE A C 1
ATOM 900 O O . PHE A 1 106 ? -3.089 4.948 5.001 1.00 98.19 106 PHE A O 1
ATOM 907 N N . LEU A 1 107 ? -1.088 4.723 4.020 1.00 97.69 107 LEU A N 1
ATOM 908 C CA . LEU A 1 107 ? -0.892 3.333 4.427 1.00 97.69 107 LEU A CA 1
ATOM 909 C C . LEU A 1 107 ? 0.054 3.262 5.624 1.00 97.69 107 LEU A C 1
ATOM 911 O O . LEU A 1 107 ? 1.215 3.640 5.496 1.00 97.69 107 LEU A O 1
ATOM 915 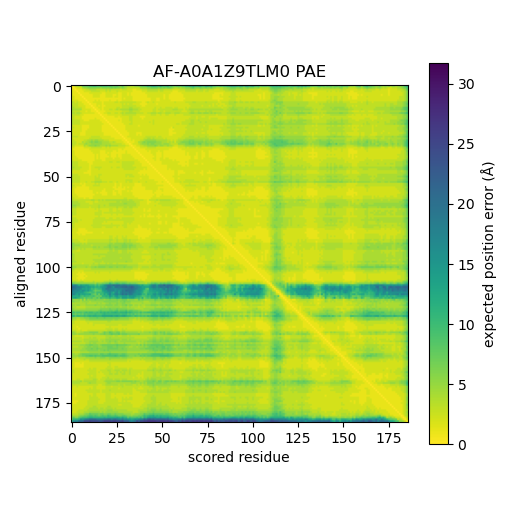N N . PHE A 1 108 ? -0.396 2.721 6.752 1.00 96.25 108 PHE A N 1
ATOM 916 C CA . PHE A 1 108 ? 0.467 2.415 7.893 1.00 96.25 108 PHE A CA 1
ATOM 917 C C . PHE A 1 108 ? 0.832 0.932 7.894 1.00 96.25 108 PHE A C 1
ATOM 919 O O . PHE A 1 108 ? -0.035 0.066 8.000 1.00 96.25 108 PHE A O 1
ATOM 926 N N . ASP A 1 109 ? 2.125 0.640 7.779 1.00 93.69 109 ASP A N 1
ATOM 927 C CA . ASP A 1 109 ? 2.660 -0.719 7.678 1.00 93.69 109 ASP A CA 1
ATOM 928 C C . ASP A 1 109 ? 3.809 -0.924 8.673 1.00 93.69 109 ASP A C 1
ATOM 930 O O . ASP A 1 109 ? 4.436 0.023 9.149 1.00 93.69 109 ASP A O 1
ATOM 934 N N . SER A 1 110 ? 4.108 -2.175 8.999 1.00 86.69 110 SER A N 1
ATOM 935 C CA . SER A 1 110 ? 5.214 -2.528 9.883 1.00 86.69 110 SER A CA 1
ATOM 936 C C . SER A 1 110 ? 6.579 -2.380 9.199 1.00 86.69 110 SER A C 1
ATOM 938 O O . SER A 1 110 ? 6.721 -2.410 7.974 1.00 86.69 110 SER A O 1
ATOM 940 N N . LYS A 1 111 ? 7.645 -2.319 10.004 1.00 71.56 111 LYS A N 1
ATOM 941 C CA . LYS A 1 111 ? 9.011 -2.417 9.483 1.00 71.56 111 LYS A CA 1
ATOM 942 C C . LYS A 1 111 ? 9.334 -3.850 9.047 1.00 71.56 111 LYS A C 1
ATOM 944 O O . LYS A 1 111 ? 9.813 -4.641 9.851 1.00 71.56 111 LYS A O 1
ATOM 949 N N . GLY A 1 112 ? 9.188 -4.146 7.760 1.00 61.56 112 GLY A N 1
ATOM 950 C CA . GLY A 1 112 ? 9.614 -5.429 7.203 1.00 61.56 112 GLY A CA 1
ATOM 951 C C . GLY A 1 112 ? 9.106 -5.662 5.789 1.00 61.56 112 GLY A C 1
ATOM 952 O O . GLY A 1 112 ? 8.302 -6.556 5.595 1.00 61.56 112 GLY A O 1
ATOM 953 N N . TYR A 1 113 ? 9.586 -4.905 4.795 1.00 60.25 113 TYR A N 1
ATOM 954 C CA . TYR A 1 113 ? 9.101 -4.982 3.401 1.00 60.25 113 TYR A CA 1
ATOM 955 C C . TYR A 1 113 ? 8.891 -6.422 2.882 1.00 60.25 113 TYR A C 1
ATOM 957 O O . TYR A 1 113 ? 7.919 -6.698 2.180 1.00 60.25 113 TYR A O 1
ATOM 965 N N . GLU A 1 114 ? 9.782 -7.356 3.240 1.00 58.91 114 GLU A N 1
ATOM 966 C CA . GLU A 1 114 ? 9.647 -8.789 2.949 1.00 58.91 114 GLU A CA 1
ATOM 967 C C . GLU A 1 114 ? 9.177 -9.675 4.123 1.00 58.91 114 GLU A C 1
ATOM 969 O O . GLU A 1 114 ? 8.764 -10.814 3.892 1.00 58.91 114 GLU A O 1
ATOM 974 N N . LYS A 1 115 ? 9.227 -9.187 5.368 1.00 61.75 115 LYS A N 1
ATOM 975 C CA . LYS A 1 115 ? 8.866 -9.942 6.579 1.00 61.75 115 LYS A CA 1
ATOM 976 C C . LYS A 1 115 ? 7.506 -9.481 7.089 1.00 61.75 115 LYS A C 1
ATOM 978 O O . LYS A 1 115 ? 7.354 -8.324 7.449 1.00 61.75 115 LYS A O 1
ATOM 983 N N . SER A 1 116 ? 6.543 -10.394 7.191 1.00 62.62 116 SER A N 1
ATOM 984 C CA . SER A 1 116 ? 5.233 -10.121 7.795 1.00 62.62 116 SER A CA 1
ATOM 985 C C . SER A 1 116 ? 5.371 -9.852 9.299 1.00 62.62 116 SER A C 1
ATOM 987 O O . SER A 1 116 ? 5.162 -10.730 10.128 1.00 62.62 116 SER A O 1
ATOM 989 N N . MET A 1 117 ? 5.801 -8.642 9.645 1.00 73.75 117 MET A N 1
ATOM 990 C CA . MET A 1 117 ? 5.887 -8.144 11.010 1.00 73.75 117 MET A CA 1
ATOM 991 C C . MET A 1 117 ? 4.615 -7.358 11.333 1.00 73.75 117 MET A C 1
ATOM 993 O O . MET A 1 117 ? 3.950 -6.831 10.444 1.00 73.75 117 MET A O 1
ATOM 997 N N . SER A 1 118 ? 4.239 -7.332 12.607 1.00 80.88 118 SER A N 1
ATOM 998 C CA . SER A 1 118 ? 3.159 -6.471 13.091 1.00 80.88 118 SER A CA 1
ATOM 999 C C . SER A 1 118 ? 3.747 -5.246 13.793 1.00 80.88 118 SER A C 1
ATOM 1001 O O . SER A 1 118 ? 4.937 -5.218 14.126 1.00 80.88 118 SER A O 1
ATOM 1003 N N . PHE A 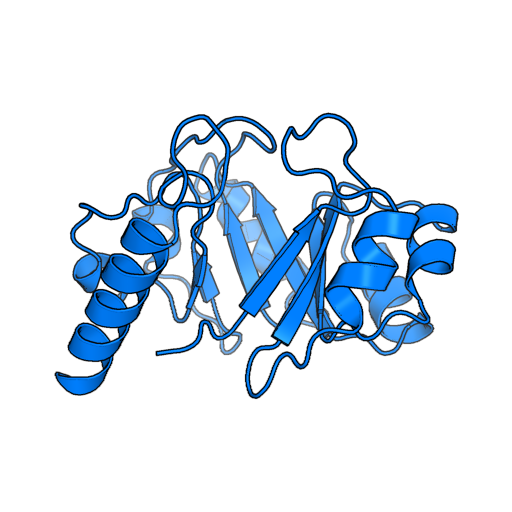1 119 ? 2.913 -4.240 14.021 1.00 88.06 119 PHE A N 1
ATOM 1004 C CA . PHE A 1 119 ? 3.170 -3.138 14.942 1.00 88.06 119 PHE A CA 1
ATOM 1005 C C . PHE A 1 119 ? 1.933 -2.950 15.829 1.00 88.06 119 PHE A C 1
ATOM 1007 O O . PHE A 1 119 ? 0.876 -3.502 15.540 1.00 88.06 119 PHE A O 1
ATOM 1014 N N . ASP A 1 120 ? 2.048 -2.190 16.917 1.00 88.19 120 ASP A N 1
ATOM 1015 C CA . ASP A 1 120 ? 0.876 -1.881 17.741 1.00 88.19 120 ASP A CA 1
ATOM 1016 C C . ASP A 1 120 ? -0.091 -0.971 16.966 1.00 88.19 120 ASP A C 1
ATOM 1018 O O . ASP A 1 120 ? 0.123 0.238 16.851 1.00 88.19 120 ASP A O 1
ATOM 1022 N N . HIS A 1 121 ? -1.158 -1.559 16.420 1.00 91.19 121 HIS A N 1
ATOM 1023 C CA . HIS A 1 121 ? -2.170 -0.853 15.629 1.00 91.19 121 HIS A CA 1
ATOM 1024 C C . HIS A 1 121 ? -2.902 0.232 16.436 1.00 91.19 121 HIS A C 1
ATOM 1026 O O . HIS A 1 121 ? -3.403 1.195 15.855 1.00 91.19 121 HIS A O 1
ATOM 1032 N N . ASN A 1 122 ? -2.883 0.177 17.776 1.00 89.81 122 ASN A N 1
ATOM 1033 C CA . ASN A 1 122 ? -3.449 1.245 18.609 1.00 89.81 122 ASN A CA 1
ATOM 1034 C C . ASN A 1 122 ? -2.716 2.584 18.444 1.00 89.81 122 ASN A C 1
ATOM 1036 O O . ASN A 1 122 ? -3.283 3.634 18.757 1.00 89.81 122 ASN A O 1
ATOM 1040 N N . LEU A 1 123 ? -1.482 2.580 17.923 1.00 91.38 123 LEU A N 1
ATOM 1041 C CA . LEU A 1 123 ? -0.721 3.801 17.653 1.00 91.38 123 LEU A CA 1
ATOM 1042 C C . LEU A 1 123 ? -1.411 4.728 16.644 1.00 91.38 123 LEU A C 1
ATOM 1044 O O . LEU A 1 123 ? -1.163 5.935 16.688 1.00 91.38 123 LEU A O 1
ATOM 1048 N N . ILE A 1 124 ? -2.273 4.191 15.772 1.00 92.12 124 ILE A N 1
ATOM 1049 C CA . ILE A 1 124 ? -2.963 4.965 14.732 1.00 92.12 124 ILE A CA 1
ATOM 1050 C C . ILE A 1 124 ? -4.450 5.22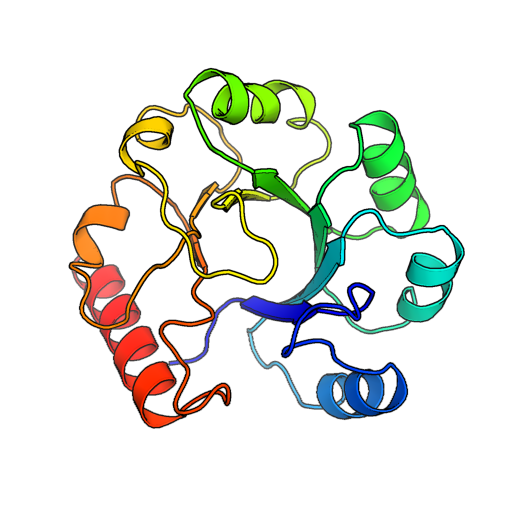6 15.029 1.00 92.12 124 ILE A C 1
ATOM 1052 O O . ILE A 1 124 ? -5.054 6.066 14.373 1.00 92.12 124 ILE A O 1
ATOM 1056 N N . LYS A 1 125 ? -5.023 4.605 16.073 1.00 88.69 125 LYS A N 1
ATOM 1057 C CA . LYS A 1 125 ? -6.460 4.680 16.414 1.00 88.69 125 LYS A CA 1
ATOM 1058 C C . LYS A 1 125 ? -7.012 6.103 16.589 1.00 88.69 125 LYS A C 1
ATOM 1060 O O . LYS A 1 125 ? -8.181 6.351 16.343 1.00 88.69 125 LYS A O 1
ATOM 1065 N N . ASN A 1 126 ? -6.185 7.043 17.045 1.00 84.69 126 ASN A N 1
ATOM 1066 C CA . ASN A 1 126 ? -6.604 8.424 17.323 1.00 84.69 126 ASN A CA 1
ATOM 1067 C C . ASN A 1 126 ? -6.105 9.431 16.275 1.00 84.69 126 ASN A C 1
ATOM 1069 O O . ASN A 1 126 ? -5.998 10.628 16.567 1.00 84.69 126 ASN A O 1
ATOM 1073 N N . LEU A 1 127 ? -5.730 8.959 15.085 1.00 88.25 127 LEU A N 1
ATOM 1074 C CA . LEU A 1 127 ? -5.362 9.842 13.988 1.00 88.25 127 LEU A CA 1
ATOM 1075 C C . LEU A 1 127 ? -6.558 10.692 13.555 1.00 88.25 127 LEU A C 1
ATOM 1077 O O . LEU A 1 127 ? -7.699 10.247 13.553 1.00 88.25 127 LEU A O 1
ATOM 1081 N N . ARG A 1 128 ? -6.282 11.952 13.216 1.00 83.00 128 ARG A N 1
ATOM 1082 C CA . ARG A 1 128 ? -7.290 12.908 12.754 1.00 83.00 128 ARG A CA 1
ATOM 1083 C C . ARG A 1 128 ? -6.879 13.419 11.388 1.00 83.00 128 ARG A C 1
ATOM 1085 O O . ARG A 1 128 ? -5.968 14.239 11.286 1.00 83.00 128 ARG A O 1
ATOM 1092 N N . THR A 1 129 ? -7.543 12.917 10.361 1.00 90.94 129 THR A N 1
ATOM 1093 C CA . THR A 1 129 ? -7.320 13.299 8.971 1.00 90.94 129 THR A CA 1
ATOM 1094 C C . THR A 1 129 ? -8.610 13.088 8.187 1.00 90.94 129 THR A C 1
ATOM 1096 O O . THR A 1 129 ? -9.438 12.268 8.563 1.00 90.94 129 THR A O 1
ATOM 1099 N N . ASP A 1 130 ? -8.779 13.853 7.123 1.00 93.44 130 ASP A N 1
ATOM 1100 C CA . ASP A 1 130 ? -9.850 13.755 6.126 1.00 93.44 130 ASP A CA 1
ATOM 1101 C C . ASP A 1 130 ? -9.453 12.878 4.923 1.00 93.44 130 ASP A C 1
ATOM 1103 O O . ASP A 1 130 ? -10.162 12.819 3.923 1.00 93.44 130 ASP A O 1
ATOM 1107 N N . ILE A 1 131 ? -8.300 12.214 5.026 1.00 96.38 131 ILE A N 1
ATOM 1108 C CA . ILE A 1 131 ? -7.707 11.344 4.009 1.00 96.38 131 ILE A CA 1
ATOM 1109 C C . ILE A 1 131 ? -7.826 9.913 4.511 1.00 96.38 131 ILE A C 1
ATOM 1111 O O . ILE A 1 131 ? -7.437 9.652 5.650 1.00 96.38 131 ILE A O 1
ATOM 1115 N N . ASP A 1 132 ? -8.284 9.007 3.649 1.00 97.06 132 ASP A N 1
ATOM 1116 C CA . ASP A 1 132 ? -8.474 7.600 3.996 1.00 97.06 132 ASP A CA 1
ATOM 1117 C C . ASP A 1 132 ? -7.199 6.981 4.589 1.00 97.06 132 ASP A C 1
ATOM 1119 O O . ASP A 1 132 ? -6.080 7.131 4.069 1.00 97.06 132 ASP A O 1
ATOM 1123 N N . ILE A 1 133 ? -7.389 6.241 5.676 1.00 97.06 133 ILE A N 1
ATOM 1124 C CA . ILE A 1 133 ? -6.368 5.462 6.358 1.00 97.06 133 ILE A CA 1
ATOM 1125 C C . ILE A 1 133 ? -6.488 4.007 5.910 1.00 97.06 133 ILE A C 1
ATOM 1127 O O . ILE A 1 133 ? -7.532 3.363 6.024 1.00 97.06 133 ILE A O 1
ATOM 1131 N N . MET A 1 134 ? -5.369 3.470 5.441 1.00 97.44 134 MET A N 1
ATOM 1132 C CA . MET A 1 134 ? -5.177 2.067 5.122 1.00 97.44 134 MET A CA 1
ATOM 1133 C C . MET A 1 134 ? -4.225 1.430 6.143 1.00 97.44 134 MET A C 1
ATOM 1135 O O . MET A 1 134 ? -3.142 1.955 6.410 1.00 97.44 134 MET A O 1
ATOM 1139 N N . LEU A 1 135 ? -4.606 0.285 6.700 1.00 95.69 135 LEU A N 1
ATOM 1140 C CA . LEU A 1 135 ? -3.825 -0.443 7.697 1.00 95.69 135 LEU A CA 1
ATOM 1141 C C . LEU A 1 135 ? -3.277 -1.750 7.123 1.00 95.69 135 LEU A C 1
ATOM 1143 O O . LEU A 1 135 ? -4.032 -2.575 6.614 1.00 95.69 135 LEU A O 1
ATOM 1147 N N . ALA A 1 136 ? -1.971 -1.950 7.279 1.00 94.00 136 ALA A N 1
ATOM 1148 C CA . ALA A 1 136 ? -1.261 -3.199 7.022 1.00 94.00 136 ALA A CA 1
ATOM 1149 C C . ALA A 1 136 ? -0.511 -3.668 8.290 1.00 94.00 136 ALA A C 1
ATOM 1151 O O . ALA A 1 136 ? -0.763 -3.216 9.406 1.00 94.00 136 ALA A O 1
ATOM 1152 N N . GLY A 1 137 ? 0.443 -4.589 8.130 1.00 88.38 137 GLY A N 1
ATOM 1153 C CA . GLY A 1 137 ? 1.279 -5.095 9.223 1.00 88.38 137 GLY A CA 1
ATOM 1154 C C . GLY A 1 137 ? 0.762 -6.403 9.823 1.00 88.38 137 GLY A C 1
ATOM 1155 O O . GLY A 1 137 ? 0.140 -6.417 10.878 1.00 88.38 137 GLY A O 1
ATOM 1156 N N . ASN A 1 138 ? 1.072 -7.512 9.144 1.00 86.38 138 ASN A N 1
ATOM 1157 C CA . ASN A 1 138 ? 0.810 -8.898 9.566 1.00 86.38 138 ASN A CA 1
ATOM 1158 C C . ASN A 1 138 ? -0.645 -9.233 9.942 1.00 86.38 138 ASN A C 1
ATOM 1160 O O . ASN A 1 138 ? -0.867 -10.141 10.739 1.00 86.38 138 ASN A O 1
ATOM 1164 N N . ILE A 1 139 ? -1.614 -8.570 9.314 1.00 91.06 139 ILE A N 1
ATOM 1165 C CA . ILE A 1 139 ? -3.030 -8.933 9.429 1.00 91.06 139 ILE A CA 1
ATOM 1166 C C . ILE A 1 139 ? -3.229 -10.358 8.899 1.00 91.06 139 ILE A C 1
ATOM 1168 O O . ILE A 1 139 ? -2.762 -10.701 7.802 1.00 91.06 139 ILE A O 1
ATOM 1172 N N . GLN A 1 140 ? -3.896 -11.186 9.692 1.00 92.00 140 GLN A N 1
ATOM 1173 C CA . GLN A 1 140 ? -4.242 -12.562 9.374 1.00 92.00 140 GLN A CA 1
ATOM 1174 C C . GLN A 1 140 ? -5.731 -12.710 9.081 1.00 92.00 140 GLN A C 1
ATOM 1176 O O . GLN A 1 140 ? -6.564 -11.853 9.361 1.00 92.00 140 GLN A O 1
ATOM 1181 N N . ILE A 1 141 ? -6.077 -13.837 8.467 1.00 91.25 141 ILE A N 1
ATOM 1182 C CA . ILE A 1 141 ? -7.461 -14.141 8.113 1.00 91.25 141 ILE A CA 1
ATOM 1183 C C . ILE A 1 141 ? -8.332 -14.492 9.326 1.00 91.25 141 ILE A C 1
ATOM 1185 O O . ILE A 1 141 ? -9.559 -14.386 9.261 1.00 91.25 141 ILE A O 1
ATOM 1189 N N . ASP A 1 142 ? -7.714 -14.968 10.398 1.00 90.06 142 ASP A N 1
ATOM 1190 C CA . ASP A 1 142 ? -8.318 -15.371 11.663 1.00 90.06 142 ASP A CA 1
ATOM 1191 C C . ASP A 1 142 ? -8.320 -14.262 12.720 1.00 90.06 142 ASP A C 1
ATOM 1193 O O . ASP A 1 142 ? -8.947 -14.452 13.758 1.00 90.06 142 ASP A O 1
ATOM 1197 N N . ASP A 1 143 ? -7.733 -13.097 12.426 1.00 90.94 143 ASP A N 1
ATOM 1198 C CA . ASP A 1 143 ? -7.844 -11.915 13.280 1.00 90.94 143 ASP A CA 1
ATOM 1199 C C . ASP A 1 143 ? -9.312 -11.481 13.449 1.00 90.94 143 ASP A C 1
ATOM 1201 O O . ASP A 1 143 ? -10.173 -11.690 12.581 1.00 90.94 143 ASP A O 1
ATOM 1205 N N . GLU A 1 144 ? -9.592 -10.818 14.571 1.00 90.06 144 GLU A N 1
ATOM 1206 C CA . GLU A 1 144 ? -10.867 -10.151 14.840 1.00 90.06 144 GLU A CA 1
ATOM 1207 C C . GLU A 1 144 ? -10.974 -8.865 14.006 1.00 90.06 144 GLU A C 1
ATOM 1209 O O . GLU A 1 144 ? -10.750 -7.758 14.494 1.00 90.06 144 GLU A O 1
ATOM 1214 N N . LEU A 1 145 ? -11.290 -9.020 12.715 1.00 89.50 145 LEU A N 1
ATOM 1215 C CA . LEU A 1 145 ? -11.277 -7.931 11.729 1.00 89.50 145 LEU A CA 1
ATOM 1216 C C . LEU A 1 145 ? -12.192 -6.746 12.089 1.00 89.50 145 LEU A C 1
ATOM 1218 O O . LEU A 1 145 ? -11.913 -5.623 11.674 1.00 89.50 145 LEU A O 1
ATOM 1222 N N . ASP A 1 146 ? -13.248 -6.970 12.875 1.00 88.06 146 ASP A N 1
ATOM 1223 C CA . ASP A 1 146 ? -14.133 -5.907 13.365 1.00 88.06 146 ASP A CA 1
ATOM 1224 C C . ASP A 1 146 ? -13.406 -4.880 14.238 1.00 88.06 146 ASP A C 1
ATOM 1226 O O . ASP A 1 146 ? -13.737 -3.696 14.192 1.00 88.06 146 ASP A O 1
ATOM 1230 N N . ASN A 1 147 ? -12.358 -5.290 14.959 1.00 89.44 147 ASN A N 1
ATOM 1231 C CA . ASN A 1 147 ? -11.572 -4.385 15.799 1.00 89.44 147 ASN A CA 1
ATOM 1232 C C . ASN A 1 147 ? -10.825 -3.320 14.978 1.00 89.44 147 ASN A C 1
ATOM 1234 O O . ASN A 1 147 ? -10.445 -2.283 15.524 1.00 89.44 147 ASN A O 1
ATOM 1238 N N . TYR A 1 148 ? -10.622 -3.550 13.676 1.00 90.12 148 TYR A N 1
ATOM 1239 C CA . TYR A 1 148 ? -9.964 -2.595 12.786 1.00 90.12 148 TYR A CA 1
ATOM 1240 C C . TYR A 1 148 ? -10.899 -1.507 12.253 1.00 90.12 148 TYR A C 1
ATOM 1242 O O . TYR A 1 148 ? -10.399 -0.457 11.854 1.00 90.12 148 TYR A O 1
ATOM 1250 N N . LYS A 1 149 ? -12.227 -1.696 12.299 1.00 85.31 149 LYS A N 1
ATOM 1251 C CA . LYS A 1 149 ? -13.210 -0.685 11.852 1.00 85.31 149 LYS A CA 1
ATOM 1252 C C . LYS A 1 149 ? -13.041 0.656 12.560 1.00 85.31 149 LYS A C 1
ATOM 1254 O O . LYS A 1 149 ? -13.160 1.707 11.950 1.00 85.31 149 LYS A O 1
ATOM 1259 N N . GLU A 1 150 ? -12.723 0.608 13.849 1.00 84.25 150 GLU A N 1
ATOM 1260 C CA . GLU A 1 150 ? -12.525 1.794 14.690 1.00 84.25 150 GLU A CA 1
ATOM 1261 C C . GLU A 1 150 ? -11.142 2.444 14.496 1.00 84.25 150 GLU A C 1
ATOM 1263 O O . GLU A 1 150 ? -10.782 3.371 15.221 1.00 84.25 150 GLU A O 1
ATOM 1268 N N . ILE A 1 151 ? -10.316 1.903 13.595 1.00 89.62 151 ILE A N 1
ATOM 1269 C CA . ILE A 1 151 ? -8.904 2.267 13.433 1.00 89.62 151 ILE A CA 1
ATOM 1270 C C . ILE A 1 151 ? -8.602 2.737 12.005 1.00 89.62 151 ILE A C 1
ATOM 1272 O O . ILE A 1 151 ? -7.750 3.608 11.827 1.00 89.62 151 ILE A O 1
ATOM 1276 N N . THR A 1 152 ? -9.244 2.151 10.993 1.00 93.94 152 THR A N 1
ATOM 1277 C CA . THR A 1 152 ? -8.872 2.333 9.586 1.00 93.94 152 THR A CA 1
ATOM 1278 C C . THR A 1 152 ? -10.086 2.271 8.665 1.00 93.94 152 THR A C 1
ATOM 1280 O O . THR A 1 152 ? -11.030 1.529 8.925 1.00 93.94 152 THR A O 1
ATOM 1283 N N . ASP A 1 153 ? -10.005 2.965 7.532 1.00 94.44 153 ASP A N 1
ATOM 1284 C CA . ASP A 1 153 ? -11.012 2.903 6.467 1.00 94.44 153 ASP A CA 1
ATOM 1285 C C . ASP A 1 153 ? -10.797 1.688 5.549 1.00 94.44 153 ASP A C 1
ATOM 1287 O O . ASP A 1 153 ? -11.744 1.107 5.017 1.00 94.44 153 ASP A O 1
ATOM 1291 N N . ILE A 1 154 ? -9.534 1.285 5.355 1.00 95.69 154 ILE A N 1
ATOM 1292 C CA . ILE A 1 154 ? -9.142 0.219 4.428 1.00 95.69 154 ILE A CA 1
ATOM 1293 C C . ILE A 1 154 ? -8.187 -0.767 5.109 1.00 95.69 154 ILE A C 1
ATOM 1295 O O . ILE A 1 154 ? -7.203 -0.380 5.729 1.00 95.69 154 ILE A O 1
ATOM 1299 N N . ILE A 1 155 ? -8.422 -2.066 4.930 1.00 95.38 155 ILE A N 1
ATOM 1300 C CA . ILE A 1 155 ? -7.524 -3.127 5.408 1.00 95.38 155 ILE A CA 1
ATOM 1301 C C . ILE A 1 155 ? -6.691 -3.653 4.233 1.00 95.38 155 ILE A C 1
ATOM 1303 O O . ILE A 1 155 ? -7.245 -4.186 3.268 1.00 95.38 155 ILE A O 1
ATOM 1307 N N . ASP A 1 156 ? -5.365 -3.545 4.329 1.00 95.50 156 ASP A N 1
ATOM 1308 C CA . ASP A 1 156 ? -4.411 -4.163 3.406 1.00 95.50 156 ASP A CA 1
ATOM 1309 C C . ASP A 1 156 ? -3.846 -5.459 3.999 1.00 95.50 156 ASP A C 1
ATOM 1311 O O . ASP A 1 156 ? -3.253 -5.497 5.078 1.00 95.50 156 ASP A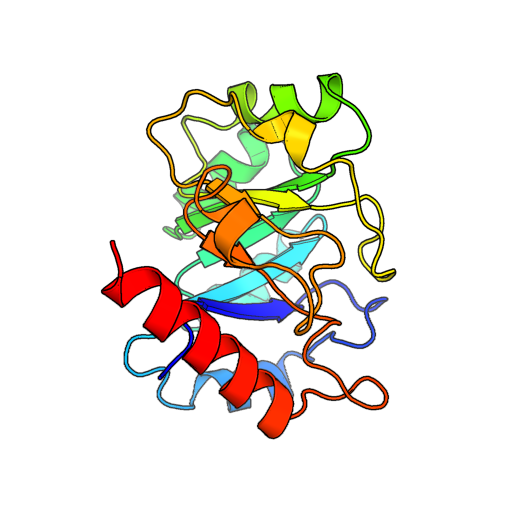 O 1
ATOM 1315 N N . ILE A 1 157 ? -4.024 -6.555 3.265 1.00 94.50 157 ILE A N 1
ATOM 1316 C CA . ILE A 1 157 ? -3.583 -7.880 3.684 1.00 94.50 157 ILE A CA 1
ATOM 1317 C C . ILE A 1 157 ? -2.831 -8.571 2.550 1.00 94.50 157 ILE A C 1
ATOM 1319 O O . ILE A 1 157 ? -3.300 -8.709 1.419 1.00 94.50 157 ILE A O 1
ATOM 1323 N N . SER A 1 158 ? -1.637 -9.068 2.876 1.00 92.62 158 SER A N 1
ATOM 1324 C CA . SER A 1 158 ? -0.800 -9.791 1.923 1.00 92.62 158 SER A CA 1
ATOM 1325 C C . SER A 1 158 ? -0.511 -11.218 2.382 1.00 92.62 158 SER A C 1
ATOM 1327 O O . SER A 1 158 ? -1.140 -12.148 1.872 1.00 92.62 158 SER A O 1
ATOM 1329 N N . GLY A 1 159 ? 0.407 -11.411 3.335 1.00 91.31 159 GLY A N 1
ATOM 1330 C CA . GLY A 1 159 ? 0.852 -12.742 3.770 1.00 91.31 159 GLY A CA 1
ATOM 1331 C C . GLY A 1 159 ? -0.262 -13.618 4.355 1.00 91.31 159 GLY A C 1
ATOM 1332 O O . GLY A 1 159 ? -0.301 -14.810 4.065 1.00 91.31 159 GLY A O 1
ATOM 1333 N N . GLY A 1 160 ? -1.223 -13.030 5.076 1.00 92.81 160 GLY A N 1
ATOM 1334 C CA . GLY A 1 160 ? -2.363 -13.757 5.652 1.00 92.81 160 GLY A CA 1
ATOM 1335 C C . GLY A 1 160 ? -3.282 -14.431 4.622 1.00 92.81 160 GLY A C 1
ATOM 1336 O O . GLY A 1 160 ? -4.056 -15.319 4.970 1.00 92.81 160 GLY A O 1
ATOM 1337 N N . LEU A 1 161 ? -3.163 -14.073 3.336 1.00 95.12 161 LEU A N 1
ATOM 1338 C CA . LEU A 1 161 ? -3.909 -14.680 2.228 1.00 95.12 161 LEU A CA 1
ATOM 1339 C C . LEU A 1 161 ? -3.093 -15.705 1.428 1.00 95.12 161 LEU A C 1
ATOM 1341 O O . LEU A 1 161 ? -3.467 -16.044 0.305 1.00 95.12 161 LEU A O 1
ATOM 1345 N N . GLU A 1 162 ? -1.962 -16.173 1.956 1.00 94.81 162 GLU A N 1
ATOM 1346 C CA . GLU A 1 162 ? -1.059 -17.084 1.251 1.00 94.81 162 GLU A CA 1
ATOM 1347 C C . GLU A 1 162 ? -1.001 -18.478 1.877 1.00 94.81 162 GLU A C 1
ATOM 1349 O O . GLU A 1 162 ? -1.138 -18.655 3.089 1.00 94.81 162 GLU A O 1
ATOM 1354 N N . THR A 1 163 ? -0.742 -19.469 1.027 1.00 94.19 163 THR A N 1
ATOM 1355 C CA . THR A 1 163 ? -0.377 -20.840 1.390 1.00 94.19 163 THR A CA 1
ATOM 1356 C C . THR A 1 163 ? 0.913 -21.163 0.644 1.00 94.19 163 THR A C 1
ATOM 1358 O O . THR A 1 163 ? 0.982 -21.040 -0.579 1.00 94.19 163 THR A O 1
ATOM 1361 N N . SER A 1 164 ? 1.976 -21.497 1.382 1.00 91.06 164 SER A N 1
ATOM 1362 C CA . SER A 1 164 ? 3.314 -21.751 0.816 1.00 91.06 164 SER A CA 1
ATOM 1363 C C . SER A 1 164 ? 3.846 -20.602 -0.064 1.00 91.06 164 SER A C 1
ATOM 1365 O O . SER A 1 164 ? 4.482 -20.834 -1.089 1.00 91.06 164 SER A O 1
ATOM 1367 N N . GLY A 1 165 ? 3.561 -19.351 0.321 1.00 86.75 165 GLY A N 1
ATOM 1368 C CA . GLY A 1 165 ? 4.019 -18.140 -0.379 1.00 86.75 165 GLY A CA 1
ATOM 1369 C C . GLY A 1 165 ? 3.247 -17.788 -1.656 1.00 86.75 165 GLY A C 1
ATOM 1370 O O . GLY A 1 165 ? 3.597 -16.823 -2.334 1.00 86.75 165 GLY A O 1
ATOM 1371 N N . LEU A 1 166 ? 2.194 -18.538 -1.991 1.00 91.69 166 LEU A N 1
ATOM 1372 C CA . LEU A 1 166 ? 1.298 -18.250 -3.109 1.00 91.69 166 LEU A CA 1
ATOM 1373 C C . LEU A 1 166 ? -0.071 -17.823 -2.591 1.00 91.69 166 LEU A C 1
ATOM 1375 O O . LEU A 1 166 ? -0.545 -18.349 -1.587 1.00 91.69 166 LEU A O 1
ATOM 1379 N N . LYS A 1 167 ? -0.719 -16.881 -3.286 1.00 93.62 167 LYS A N 1
ATOM 1380 C CA . LYS A 1 167 ? -2.079 -16.448 -2.946 1.00 93.62 167 LYS A CA 1
ATOM 1381 C C . LYS A 1 167 ? -3.047 -17.632 -2.995 1.00 93.62 167 LYS A C 1
ATOM 1383 O O . LYS A 1 167 ? -3.117 -18.336 -4.000 1.00 93.62 167 LYS A O 1
ATOM 1388 N N . ASP A 1 168 ? -3.799 -17.809 -1.916 1.00 96.44 168 ASP A N 1
ATOM 1389 C CA . ASP A 1 168 ? -4.766 -18.885 -1.734 1.00 96.44 168 ASP A CA 1
ATOM 1390 C C . ASP A 1 168 ? -6.185 -18.348 -1.964 1.00 96.44 168 ASP A C 1
ATOM 1392 O O . ASP A 1 168 ? -6.663 -17.459 -1.256 1.00 96.44 168 ASP A O 1
ATOM 1396 N N . ILE A 1 169 ? -6.863 -18.886 -2.980 1.00 95.81 169 ILE A N 1
ATOM 1397 C CA . ILE A 1 169 ? -8.206 -18.449 -3.386 1.00 95.81 169 ILE A CA 1
ATOM 1398 C C . ILE A 1 169 ? -9.222 -18.642 -2.252 1.00 95.81 169 ILE A C 1
ATOM 1400 O O . ILE A 1 169 ? -10.102 -17.800 -2.070 1.00 95.81 169 ILE A O 1
ATOM 1404 N N . SER A 1 170 ? -9.101 -19.718 -1.471 1.00 96.00 170 SER A N 1
ATOM 1405 C CA . SER A 1 170 ? -10.004 -19.995 -0.353 1.00 96.00 170 SER A CA 1
ATOM 1406 C C . SER A 1 170 ? -9.837 -18.944 0.737 1.00 96.00 170 SER A C 1
ATOM 1408 O O . SER A 1 170 ? -10.830 -18.386 1.204 1.00 96.00 170 SER A O 1
ATOM 1410 N N . LYS A 1 171 ? -8.588 -18.597 1.078 1.00 96.56 171 LYS A N 1
ATOM 1411 C CA . LYS A 1 171 ? -8.296 -17.529 2.045 1.00 96.56 171 LYS A CA 1
ATOM 1412 C C . LYS A 1 171 ? -8.791 -16.168 1.559 1.00 96.56 171 LYS A C 1
ATOM 1414 O O . LYS A 1 171 ? -9.451 -15.456 2.306 1.00 96.56 171 LYS A O 1
ATOM 1419 N N . ILE A 1 172 ? -8.552 -15.826 0.293 1.00 96.00 172 ILE A N 1
ATOM 1420 C CA . ILE A 1 172 ? -9.072 -14.584 -0.301 1.00 96.00 172 ILE A CA 1
ATOM 1421 C C . ILE A 1 172 ? -10.600 -14.519 -0.166 1.00 96.00 172 ILE A C 1
ATOM 1423 O O . ILE A 1 172 ? -11.138 -13.507 0.277 1.00 96.00 172 ILE A O 1
ATOM 1427 N N . ASN A 1 173 ? -11.306 -15.599 -0.509 1.00 95.25 173 ASN A N 1
ATOM 1428 C CA . ASN A 1 173 ? -12.766 -15.636 -0.440 1.00 95.25 173 ASN A CA 1
ATOM 1429 C C . ASN A 1 173 ? -13.291 -15.512 0.994 1.00 95.25 173 ASN A C 1
ATOM 1431 O O . ASN A 1 173 ? -14.245 -14.771 1.224 1.00 95.25 173 ASN A O 1
ATOM 1435 N N . ILE A 1 174 ? -12.677 -16.215 1.949 1.00 94.88 174 ILE A N 1
ATOM 1436 C CA . ILE A 1 174 ? -13.047 -16.129 3.366 1.00 94.88 174 ILE A CA 1
ATOM 1437 C C . ILE A 1 174 ? -12.856 -14.692 3.867 1.00 94.88 174 ILE A C 1
ATOM 1439 O O . ILE A 1 174 ? -13.792 -14.124 4.423 1.00 94.88 174 ILE A O 1
ATOM 1443 N N . PHE A 1 175 ? -11.697 -14.080 3.610 1.00 95.44 175 PHE A N 1
ATOM 1444 C CA . PHE A 1 175 ? -11.409 -12.708 4.027 1.00 95.44 175 PHE A CA 1
ATOM 1445 C C . PHE A 1 175 ? -12.404 -11.704 3.430 1.00 95.44 175 PHE A C 1
ATOM 1447 O O . PHE A 1 175 ? -13.045 -10.953 4.159 1.00 95.44 175 PHE A O 1
ATOM 1454 N N . LEU A 1 176 ? -12.609 -11.736 2.111 1.00 94.38 176 LEU A N 1
ATOM 1455 C CA . LEU A 1 176 ? -13.514 -10.804 1.433 1.00 94.38 176 LEU A CA 1
ATOM 1456 C C . LEU A 1 176 ? -14.974 -10.975 1.871 1.00 94.38 176 LEU A C 1
ATOM 1458 O O . LEU A 1 176 ? -15.714 -9.995 1.924 1.00 94.38 176 LEU A O 1
ATOM 1462 N N . ASN A 1 177 ? -15.402 -12.197 2.194 1.00 93.75 177 ASN A N 1
ATOM 1463 C CA . ASN A 1 177 ? -16.738 -12.427 2.738 1.00 93.75 177 ASN A CA 1
ATOM 1464 C C . ASN A 1 177 ? -16.864 -11.933 4.185 1.00 93.75 177 ASN A C 1
ATOM 1466 O O . ASN A 1 177 ? -17.902 -11.362 4.505 1.00 93.75 177 ASN A O 1
ATOM 1470 N N . LYS A 1 178 ? -15.828 -12.089 5.026 1.00 92.88 178 LYS A N 1
ATOM 1471 C CA . LYS A 1 178 ? -15.801 -11.497 6.374 1.00 92.88 178 LYS A CA 1
ATOM 1472 C C . LYS A 1 178 ? -15.946 -9.978 6.296 1.00 92.88 178 LYS A C 1
ATOM 1474 O O . LYS A 1 178 ? -16.906 -9.453 6.837 1.00 92.88 178 LYS A O 1
ATOM 1479 N N . ILE A 1 179 ? -15.095 -9.297 5.522 1.00 91.81 179 ILE A N 1
ATOM 1480 C CA . ILE A 1 179 ? -15.173 -7.836 5.327 1.00 91.81 179 ILE A CA 1
ATOM 1481 C C . ILE A 1 179 ? -16.552 -7.394 4.816 1.00 91.81 179 ILE A C 1
ATOM 1483 O O . ILE A 1 179 ? -17.094 -6.389 5.264 1.00 91.81 179 ILE A O 1
ATOM 1487 N N . LYS A 1 180 ? -17.167 -8.158 3.907 1.00 91.19 180 LYS A N 1
ATOM 1488 C CA . LYS A 1 180 ? -18.520 -7.855 3.429 1.00 91.19 180 LYS A CA 1
ATOM 1489 C C . LYS A 1 180 ? -19.570 -7.921 4.546 1.00 91.19 180 LYS A C 1
ATOM 1491 O O . LYS A 1 180 ? -20.451 -7.072 4.576 1.00 91.19 180 LYS A O 1
ATOM 1496 N N . LEU A 1 181 ? -19.532 -8.951 5.395 1.00 90.50 181 LEU A N 1
ATOM 1497 C CA . LEU A 1 181 ? -20.479 -9.097 6.510 1.00 90.50 181 LEU A CA 1
ATOM 1498 C C . LEU A 1 181 ? -20.321 -7.940 7.494 1.00 90.50 181 LEU A C 1
ATOM 1500 O O . LEU A 1 181 ? -21.286 -7.250 7.793 1.00 90.50 181 LEU A O 1
ATOM 1504 N N . ILE A 1 182 ? -19.071 -7.676 7.855 1.00 87.75 182 ILE A N 1
ATOM 1505 C CA . ILE A 1 182 ? -18.617 -6.569 8.688 1.00 87.75 182 ILE A CA 1
ATOM 1506 C C . ILE A 1 182 ? -19.191 -5.229 8.189 1.00 87.75 182 ILE A C 1
ATOM 1508 O O . ILE A 1 182 ? -19.803 -4.513 8.976 1.00 87.75 182 ILE A O 1
ATOM 1512 N N . ASN A 1 183 ? -19.095 -4.919 6.894 1.00 84.50 183 ASN A N 1
ATOM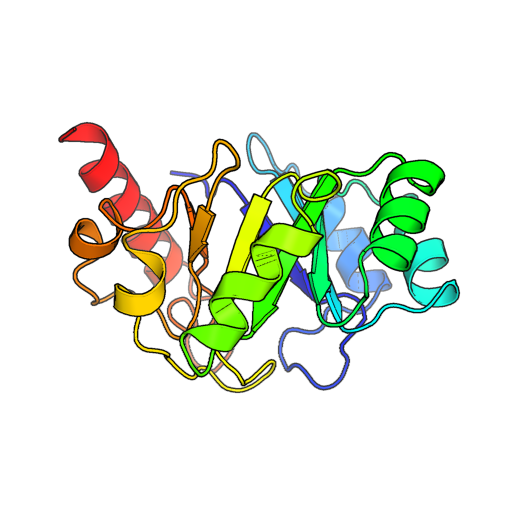 1513 C CA . ASN A 1 183 ? -19.615 -3.663 6.330 1.00 84.50 183 ASN A CA 1
ATOM 1514 C C . ASN A 1 183 ? -21.147 -3.614 6.168 1.00 84.50 183 ASN A C 1
ATOM 1516 O O . ASN A 1 183 ? -21.687 -2.546 5.915 1.00 84.50 183 ASN A O 1
ATOM 1520 N N . ASN A 1 184 ? -21.844 -4.753 6.229 1.00 82.25 184 ASN A N 1
ATOM 1521 C CA . ASN A 1 184 ? -23.306 -4.808 6.110 1.00 82.25 184 ASN A CA 1
ATOM 1522 C C . ASN A 1 184 ? -24.021 -4.681 7.467 1.00 82.25 184 ASN A C 1
ATOM 1524 O O . ASN A 1 184 ? -25.228 -4.451 7.488 1.00 82.25 184 ASN A O 1
ATOM 1528 N N . GLU A 1 185 ? -23.313 -4.910 8.574 1.00 68.31 185 GLU A N 1
ATOM 1529 C CA . GLU A 1 185 ? -23.844 -4.813 9.944 1.00 68.31 185 GLU A CA 1
ATOM 1530 C C . GLU A 1 185 ? -23.768 -3.389 10.528 1.00 68.31 185 GLU A C 1
ATOM 1532 O O . GLU A 1 185 ? -24.309 -3.140 11.604 1.00 68.31 185 GLU A O 1
ATOM 1537 N N . THR A 1 186 ? -23.123 -2.464 9.814 1.00 53.06 186 THR A N 1
ATOM 1538 C CA . THR A 1 186 ? -22.945 -1.038 10.145 1.00 53.06 186 THR A CA 1
ATOM 1539 C C . THR A 1 186 ? -23.696 -0.153 9.166 1.00 53.06 186 THR A C 1
ATOM 1541 O O . THR A 1 186 ? -24.342 0.816 9.619 1.00 53.06 186 THR A O 1
#

Radius of gyration: 16.02 Å; Cα contacts (8 Å, |Δi|>4): 293; chains: 1; bounding box: 38×40×38 Å